Protein AF-A0A4C1XJC6-F1 (afdb_monomer_lite)

InterPro domains:
  IPR015063 USP8 dimerisation domain [PF08969] (21-113)

pLDDT: mean 72.65, std 19.23, range [32.69, 95.81]

Secondary structure (DSSP, 8-state):
-HHHHHHHHHHHHHTTS-HHHHHHHHHHHHH-----TTS-HHHHHHHHHHHHHHHHHHHHTT-HHHHHHHHHHHHHIIIIIGGGSGGGGGS-HHHHHHHHHHHHHHHHHHHHHHHHHHHHHHHHHHHHHHHHHHHHHHS------SS----------SS---TTTT-SS--PPP-----PPPP-----SSTTHHHHHHHHHHHHHHHTT--

Organism: Eumeta variegata (NCBI:txid151549)

Radius of gyration: 33.6 Å; chains: 1; bounding box: 43×41×109 Å

Sequence (211 aa):
MQSEEKTNRRVTELAALEPAVRVKQLATFGAMVEVDTNVPPRRYYRSGLEMVRMANVYLAEGSLENAYILYMKFMTLFLEKIRKHPDYANVPAQVKTVNQVKLKEAQRKAAEEERKKQEQDDAKLAQRLQADEDRRDQTPSLKRTDEWVVSPSAPGVADVLYPDDFAAETPRAPSHHYEPTPPLIPPTHLHMRRLHEISLTVLMMFHIGHL

Structure (mmCIF, N/CA/C/O backbone):
data_AF-A0A4C1XJC6-F1
#
_entry.id   AF-A0A4C1XJC6-F1
#
loop_
_atom_site.group_PDB
_atom_site.id
_atom_site.type_symbol
_atom_site.label_atom_id
_atom_site.label_alt_id
_atom_site.label_comp_id
_atom_site.label_asym_id
_atom_site.label_entity_id
_atom_site.label_seq_id
_atom_site.pdbx_PDB_ins_code
_atom_site.Cartn_x
_atom_site.Cartn_y
_atom_site.Cartn_z
_atom_site.occupancy
_atom_site.B_iso_or_equiv
_atom_site.auth_seq_id
_atom_site.auth_comp_id
_atom_site.auth_asym_id
_atom_site.auth_atom_id
_atom_site.pdbx_PDB_model_num
ATOM 1 N N . MET A 1 1 ? -6.081 -18.795 -11.740 1.00 44.75 1 MET A N 1
ATOM 2 C CA . MET A 1 1 ? -7.048 -19.748 -11.153 1.00 44.75 1 MET A CA 1
ATOM 3 C C . MET A 1 1 ? -6.505 -20.525 -9.954 1.00 44.75 1 MET A C 1
ATOM 5 O O . MET A 1 1 ? -6.877 -20.157 -8.851 1.00 44.75 1 MET A O 1
ATOM 9 N N . GLN A 1 2 ? -5.612 -21.523 -10.073 1.00 35.31 2 GLN A N 1
ATOM 10 C CA . GLN A 1 2 ? -5.219 -22.328 -8.886 1.00 35.31 2 GLN A CA 1
ATOM 11 C C . GLN A 1 2 ? -4.460 -21.545 -7.788 1.00 35.31 2 GLN A C 1
ATOM 13 O O . GLN A 1 2 ? -4.590 -21.844 -6.601 1.00 35.31 2 GLN A O 1
ATOM 18 N N . SER A 1 3 ? -3.685 -20.520 -8.154 1.00 57.75 3 SER A N 1
ATOM 19 C CA . SER A 1 3 ? -2.963 -19.662 -7.200 1.00 57.75 3 SER A CA 1
ATOM 20 C C . SER A 1 3 ? -3.882 -18.717 -6.416 1.00 57.75 3 SER A C 1
ATOM 22 O O . SER A 1 3 ? -3.638 -18.449 -5.239 1.00 57.75 3 SER A O 1
ATOM 24 N N . GLU A 1 4 ? -4.944 -18.224 -7.050 1.00 56.38 4 GLU A N 1
ATOM 25 C CA . GLU A 1 4 ? -5.912 -17.302 -6.445 1.00 56.38 4 GLU A CA 1
ATOM 26 C C . GLU A 1 4 ? -6.814 -18.040 -5.462 1.00 56.38 4 GLU A C 1
ATOM 28 O O . GLU A 1 4 ? -6.978 -17.591 -4.333 1.00 56.38 4 GLU A O 1
ATOM 33 N N . GLU A 1 5 ? -7.297 -19.228 -5.831 1.00 59.41 5 GLU A N 1
ATOM 34 C CA . GLU A 1 5 ? -8.137 -20.043 -4.953 1.00 59.41 5 GLU A CA 1
ATOM 35 C C . GLU A 1 5 ? -7.384 -20.486 -3.691 1.00 59.41 5 GLU A C 1
ATOM 37 O O . GLU A 1 5 ? -7.917 -20.435 -2.584 1.00 59.41 5 GLU A O 1
ATOM 42 N N . LYS A 1 6 ? -6.098 -20.828 -3.827 1.00 61.19 6 LYS A N 1
ATOM 43 C CA . LYS A 1 6 ? -5.231 -21.147 -2.686 1.00 61.19 6 LYS A CA 1
ATOM 44 C C . LYS A 1 6 ? -4.987 -19.940 -1.778 1.00 61.19 6 LYS A C 1
ATOM 46 O O . LYS A 1 6 ? -4.851 -20.111 -0.570 1.00 61.19 6 LYS A O 1
ATOM 51 N N . THR A 1 7 ? -4.924 -18.737 -2.346 1.00 64.44 7 THR A N 1
ATOM 52 C CA . THR A 1 7 ? -4.785 -17.499 -1.568 1.00 64.44 7 THR A CA 1
ATOM 53 C C . THR A 1 7 ? -6.085 -17.202 -0.826 1.00 64.44 7 THR A C 1
ATOM 55 O O . THR A 1 7 ? -6.047 -16.976 0.377 1.00 64.44 7 THR A O 1
ATOM 58 N N . ASN A 1 8 ? -7.231 -17.324 -1.500 1.00 66.62 8 ASN A N 1
ATOM 59 C CA . ASN A 1 8 ? -8.537 -17.061 -0.904 1.00 66.62 8 ASN A CA 1
ATOM 60 C C . ASN A 1 8 ? -8.856 -18.028 0.249 1.00 66.62 8 ASN A C 1
ATOM 62 O O . ASN A 1 8 ? -9.244 -17.591 1.326 1.00 66.62 8 ASN A O 1
ATOM 66 N N . ARG A 1 9 ? -8.586 -19.332 0.075 1.00 66.81 9 ARG A N 1
ATOM 67 C CA . ARG A 1 9 ? -8.765 -20.338 1.141 1.00 66.81 9 ARG A CA 1
ATOM 68 C C . ARG A 1 9 ? -7.929 -20.034 2.388 1.00 66.81 9 ARG A C 1
ATOM 70 O O . ARG A 1 9 ? -8.406 -20.214 3.500 1.00 66.81 9 ARG A O 1
ATOM 77 N N . ARG A 1 10 ? -6.695 -19.553 2.207 1.00 70.50 10 ARG A N 1
ATOM 78 C CA . ARG A 1 10 ? -5.819 -19.171 3.326 1.00 70.50 10 ARG A CA 1
ATOM 79 C C . ARG A 1 10 ? -6.316 -17.914 4.020 1.00 70.50 10 ARG A C 1
ATOM 81 O O . ARG A 1 10 ? -6.274 -17.853 5.234 1.00 70.50 10 ARG A O 1
ATOM 88 N N . VAL A 1 11 ? -6.818 -16.937 3.272 1.00 70.94 11 VAL A N 1
ATOM 89 C CA . VAL A 1 11 ? -7.394 -15.713 3.843 1.00 70.94 11 VAL A CA 1
ATOM 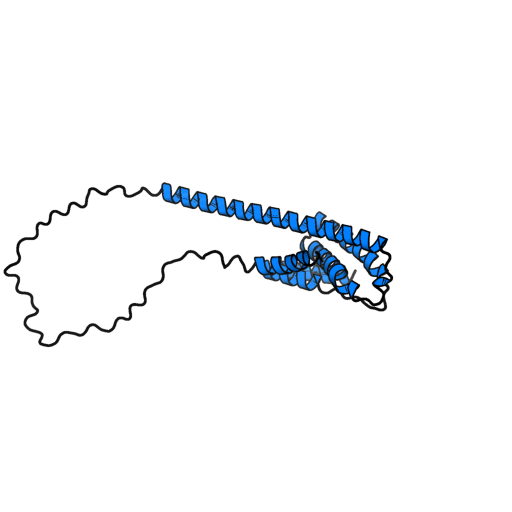90 C C . VAL A 1 11 ? -8.601 -16.040 4.729 1.00 70.94 11 VAL A C 1
ATOM 92 O O . VAL A 1 11 ? -8.690 -15.538 5.843 1.00 70.94 11 VAL A O 1
ATOM 95 N N . THR A 1 12 ? -9.445 -16.993 4.323 1.00 71.75 12 THR A N 1
ATOM 96 C CA . THR A 1 12 ? -10.537 -17.499 5.172 1.00 71.75 12 THR A CA 1
ATOM 97 C C . THR A 1 12 ? -10.042 -18.119 6.487 1.00 71.75 12 THR A C 1
ATOM 99 O O . THR A 1 12 ? -10.668 -17.927 7.524 1.00 71.75 12 THR A O 1
ATOM 102 N N . GLU A 1 13 ? -8.911 -18.826 6.474 1.00 75.38 13 GLU A N 1
ATOM 103 C CA . GLU A 1 13 ? -8.292 -19.405 7.678 1.00 75.38 13 GLU A CA 1
ATOM 104 C C . GLU A 1 13 ? -7.723 -18.322 8.615 1.00 75.38 13 GLU A C 1
ATOM 106 O O . GLU A 1 13 ? -7.816 -18.438 9.837 1.00 75.38 13 GLU A O 1
ATOM 111 N N . LEU A 1 14 ? -7.205 -17.222 8.055 1.00 76.25 14 LEU A N 1
ATOM 112 C CA . LEU A 1 14 ? -6.688 -16.085 8.826 1.00 76.25 14 LEU A CA 1
ATOM 113 C C . LEU A 1 14 ? -7.784 -15.340 9.582 1.00 76.25 14 LEU A C 1
ATOM 115 O O . LEU A 1 14 ? -7.519 -14.849 10.677 1.00 76.25 14 LEU A O 1
ATOM 119 N N . ALA A 1 15 ? -8.996 -15.268 9.030 1.00 76.25 15 ALA A N 1
ATOM 120 C CA . ALA A 1 15 ? -10.126 -14.572 9.643 1.00 76.25 15 ALA A CA 1
ATOM 121 C C . ALA A 1 15 ? -10.511 -15.131 11.029 1.00 76.25 15 ALA A C 1
ATOM 123 O O . ALA A 1 15 ? -11.084 -14.403 11.838 1.00 76.25 15 ALA A O 1
ATOM 124 N N . ALA A 1 16 ? -10.161 -16.388 11.326 1.00 81.50 16 ALA A N 1
ATOM 125 C CA . ALA A 1 16 ? -10.407 -17.026 12.621 1.00 81.50 16 ALA A CA 1
ATOM 126 C C . ALA A 1 16 ? -9.387 -16.642 13.715 1.00 81.50 16 ALA A C 1
ATOM 128 O O . ALA A 1 16 ? -9.568 -17.001 14.879 1.00 81.50 16 ALA A O 1
ATOM 129 N N . LEU A 1 17 ? -8.308 -15.937 13.364 1.00 82.38 17 LEU A N 1
ATOM 130 C CA . LEU A 1 17 ? -7.238 -15.573 14.292 1.00 82.38 17 LEU A CA 1
ATOM 131 C C . LEU A 1 17 ? -7.517 -14.260 15.028 1.00 82.38 17 LEU A C 1
ATOM 133 O O . LEU A 1 17 ? -8.241 -13.381 14.552 1.00 82.38 17 LEU A O 1
ATOM 137 N N . GLU A 1 18 ? -6.847 -14.087 16.170 1.00 83.62 18 GLU A N 1
ATOM 138 C CA . GLU A 1 18 ? -6.843 -12.822 16.902 1.00 83.62 18 GLU A CA 1
ATOM 139 C C . GLU A 1 18 ? -6.410 -11.661 15.977 1.00 83.62 18 GLU A C 1
ATOM 141 O O . GLU A 1 18 ? -5.442 -11.813 15.219 1.00 83.62 18 GLU A O 1
ATOM 146 N N . PRO A 1 19 ? -7.067 -10.483 16.038 1.00 80.00 19 PRO A N 1
ATOM 147 C CA . PRO A 1 19 ? -6.806 -9.371 15.123 1.00 80.00 19 PRO A CA 1
ATOM 148 C C . PRO A 1 19 ? -5.327 -8.987 14.975 1.00 80.00 19 PRO A C 1
ATOM 150 O O . PRO A 1 19 ? -4.869 -8.732 13.863 1.00 80.00 19 PRO A O 1
ATOM 153 N N . ALA A 1 20 ? -4.562 -8.985 16.070 1.00 79.88 20 ALA A N 1
ATOM 154 C CA . ALA A 1 20 ? -3.140 -8.646 16.043 1.00 79.88 20 ALA A CA 1
ATOM 155 C C . ALA A 1 20 ? -2.302 -9.680 15.269 1.00 79.88 20 ALA A C 1
ATOM 157 O O . ALA A 1 20 ? -1.438 -9.325 14.462 1.00 79.88 20 ALA A O 1
ATOM 158 N N . VAL A 1 21 ? -2.584 -10.967 15.483 1.00 84.25 21 VAL A N 1
ATOM 159 C CA . VAL A 1 21 ? -1.905 -12.080 14.806 1.00 84.25 21 VAL A CA 1
ATOM 160 C C . VAL A 1 21 ? -2.265 -12.094 13.323 1.00 84.25 21 VAL A C 1
ATOM 162 O O . VAL A 1 21 ? -1.381 -12.231 12.474 1.00 84.25 21 VAL A O 1
ATOM 165 N N . ARG A 1 22 ? -3.543 -11.867 13.008 1.00 85.19 22 ARG A N 1
ATOM 166 C CA . ARG A 1 22 ? -4.071 -11.793 11.643 1.00 85.19 22 ARG A CA 1
ATOM 167 C C . ARG A 1 22 ? -3.356 -10.730 10.815 1.00 85.19 22 ARG A C 1
ATOM 169 O O . ARG A 1 22 ? -2.814 -11.046 9.759 1.00 85.19 22 ARG A O 1
ATOM 176 N N . VAL A 1 23 ? -3.253 -9.498 11.320 1.00 83.06 23 VAL A N 1
ATOM 177 C CA . VAL A 1 23 ? -2.545 -8.404 10.624 1.00 83.06 23 VAL A CA 1
ATOM 178 C C . VAL A 1 23 ? -1.071 -8.747 10.392 1.00 83.06 23 VAL A C 1
ATOM 180 O O . VAL A 1 23 ? -0.555 -8.541 9.292 1.00 83.06 23 VAL A O 1
ATOM 183 N N . LYS A 1 24 ? -0.393 -9.337 11.385 1.00 84.12 24 LYS A N 1
ATOM 184 C CA . LYS A 1 24 ? 1.013 -9.750 11.251 1.00 84.12 24 LYS A CA 1
ATOM 185 C C . LYS A 1 24 ? 1.206 -10.801 10.152 1.00 84.12 24 LYS A C 1
ATOM 187 O O . LYS A 1 24 ? 2.150 -10.716 9.361 1.00 84.12 24 LYS A O 1
ATOM 192 N N . GLN A 1 25 ? 0.317 -11.787 10.076 1.00 84.69 25 GLN A N 1
ATOM 193 C CA . GLN A 1 25 ? 0.376 -12.811 9.034 1.00 84.69 25 GLN A CA 1
ATOM 194 C C . GLN A 1 25 ? 0.057 -12.232 7.651 1.00 84.69 25 GLN A C 1
ATOM 196 O O . GLN A 1 25 ? 0.788 -12.507 6.700 1.00 84.69 25 GLN A O 1
ATOM 201 N N . LEU A 1 26 ? -0.940 -11.348 7.540 1.00 82.62 26 LEU A N 1
ATOM 202 C CA . LEU A 1 26 ? -1.246 -10.627 6.299 1.00 82.62 26 LEU A CA 1
ATOM 203 C C . LEU A 1 26 ? -0.045 -9.813 5.790 1.00 82.62 26 LEU A C 1
ATOM 205 O O . LEU A 1 26 ? 0.274 -9.868 4.601 1.00 82.62 26 LEU A O 1
ATOM 209 N N . ALA A 1 27 ? 0.673 -9.125 6.682 1.00 81.75 27 ALA A N 1
ATOM 210 C CA . ALA A 1 27 ? 1.898 -8.406 6.330 1.00 81.75 27 ALA A CA 1
ATOM 211 C C . ALA A 1 27 ? 3.000 -9.359 5.834 1.00 81.75 27 ALA A C 1
ATOM 213 O O . ALA A 1 27 ? 3.677 -9.071 4.846 1.00 81.75 27 ALA A O 1
ATOM 214 N N . THR A 1 28 ? 3.127 -10.535 6.458 1.00 86.25 28 THR A N 1
ATOM 215 C CA . THR A 1 28 ? 4.065 -11.589 6.031 1.00 86.25 28 THR A CA 1
ATOM 216 C C . THR A 1 28 ? 3.750 -12.078 4.611 1.00 86.25 28 THR A C 1
ATOM 218 O O . THR A 1 28 ? 4.655 -12.223 3.790 1.00 86.25 28 THR A O 1
ATOM 221 N N . PHE A 1 29 ? 2.470 -12.266 4.273 1.00 82.00 29 PHE A N 1
ATOM 222 C CA . PHE A 1 29 ? 2.051 -12.614 2.908 1.00 82.00 29 PHE A CA 1
ATOM 223 C C . PHE A 1 29 ? 2.288 -11.487 1.904 1.00 82.00 29 PHE A C 1
ATOM 225 O O . PHE A 1 29 ? 2.626 -11.750 0.748 1.00 82.00 29 PHE A O 1
ATOM 232 N N . GLY A 1 30 ? 2.128 -10.243 2.349 1.00 81.00 30 GLY A N 1
ATOM 233 C CA . GLY A 1 30 ? 2.505 -9.050 1.603 1.00 81.00 30 GLY A CA 1
ATOM 234 C C . GLY A 1 30 ? 3.987 -9.035 1.223 1.00 81.00 30 GLY A C 1
ATOM 235 O O . GLY A 1 30 ? 4.339 -8.721 0.089 1.00 81.00 30 GLY A O 1
ATOM 236 N N . ALA A 1 31 ? 4.850 -9.447 2.154 1.00 84.25 31 ALA A N 1
ATOM 237 C CA . ALA A 1 31 ? 6.297 -9.469 1.972 1.00 84.25 31 ALA A CA 1
ATOM 238 C C . ALA A 1 31 ? 6.814 -10.650 1.127 1.00 84.25 31 ALA A C 1
ATOM 240 O O . ALA A 1 31 ? 7.951 -10.604 0.651 1.00 84.25 31 ALA A O 1
ATOM 241 N N . MET A 1 32 ? 5.996 -11.688 0.908 1.00 83.75 32 MET A N 1
ATOM 242 C CA . MET A 1 32 ? 6.318 -12.870 0.095 1.00 83.75 32 MET A CA 1
ATOM 243 C C . MET A 1 32 ? 6.210 -12.562 -1.412 1.00 83.75 32 MET A C 1
ATOM 245 O O . MET A 1 32 ? 5.432 -13.171 -2.148 1.00 83.75 32 MET A O 1
ATOM 249 N N . VAL A 1 33 ? 6.967 -11.561 -1.863 1.00 88.06 33 VAL A N 1
ATOM 250 C CA . VAL A 1 33 ? 7.127 -11.194 -3.271 1.00 88.06 33 VAL A CA 1
ATOM 251 C C . VAL A 1 33 ? 8.604 -11.262 -3.644 1.00 88.06 33 VAL A C 1
ATOM 253 O O . VAL A 1 33 ? 9.460 -10.658 -2.996 1.00 88.06 33 VAL A O 1
ATOM 256 N N . GLU A 1 34 ? 8.894 -12.013 -4.699 1.00 88.75 34 GLU A N 1
ATOM 257 C CA . GLU A 1 34 ? 10.244 -12.217 -5.215 1.00 88.75 34 GLU A CA 1
ATOM 258 C C . GLU A 1 34 ? 10.390 -11.565 -6.588 1.00 88.75 34 GLU A C 1
ATOM 260 O O . GLU A 1 34 ? 9.426 -11.426 -7.346 1.00 88.75 34 GLU A O 1
ATOM 265 N N . VAL A 1 35 ? 11.613 -11.133 -6.887 1.00 92.94 35 VAL A N 1
ATOM 266 C CA . VAL A 1 35 ? 11.980 -10.536 -8.170 1.00 92.94 35 VAL A CA 1
ATOM 267 C C . VAL A 1 35 ? 13.011 -11.447 -8.815 1.00 92.94 35 VAL A C 1
ATOM 269 O O . VAL A 1 35 ? 14.146 -11.527 -8.357 1.00 92.94 35 VAL A O 1
ATOM 272 N N . ASP A 1 36 ? 12.598 -12.120 -9.881 1.00 93.44 36 ASP A N 1
ATOM 273 C CA . ASP A 1 36 ? 13.473 -12.876 -10.771 1.00 93.44 36 ASP A CA 1
ATOM 274 C C . ASP A 1 36 ? 14.272 -11.912 -11.656 1.00 93.44 36 ASP A C 1
ATOM 276 O O . ASP A 1 36 ? 13.688 -11.050 -12.323 1.00 93.44 36 ASP A O 1
ATOM 280 N N . THR A 1 37 ? 15.595 -12.085 -11.663 1.00 93.31 37 THR A N 1
ATOM 281 C CA . THR A 1 37 ? 16.563 -11.298 -12.439 1.00 93.31 37 THR A CA 1
ATOM 282 C C . THR A 1 37 ? 16.493 -11.557 -13.941 1.00 93.31 37 THR A C 1
ATOM 284 O O . THR A 1 37 ? 16.963 -10.737 -14.724 1.00 93.31 37 THR A O 1
ATOM 287 N N . ASN A 1 38 ? 15.923 -12.688 -14.362 1.00 94.62 38 ASN A N 1
ATOM 288 C CA . ASN A 1 38 ? 15.747 -13.024 -15.777 1.00 94.62 38 ASN A CA 1
ATOM 289 C C . ASN A 1 38 ? 14.520 -12.334 -16.389 1.00 94.62 38 ASN A C 1
ATOM 291 O O . ASN A 1 38 ? 14.334 -12.328 -17.609 1.00 94.62 38 ASN A O 1
ATOM 295 N N . VAL A 1 39 ? 13.649 -11.766 -15.553 1.00 94.62 39 VAL A N 1
ATOM 296 C CA . VAL A 1 39 ? 12.426 -11.099 -15.990 1.00 94.62 39 VAL A CA 1
ATOM 297 C C . VAL A 1 39 ? 12.667 -9.590 -16.041 1.00 94.62 39 VAL A C 1
ATOM 299 O O . VAL A 1 39 ? 12.928 -8.983 -15.006 1.00 94.62 39 VAL A O 1
ATOM 302 N N . PRO A 1 40 ? 12.481 -8.926 -17.198 1.00 94.56 40 PRO A N 1
ATOM 303 C CA . PRO A 1 40 ? 12.733 -7.494 -17.305 1.00 94.56 40 PRO A CA 1
ATOM 304 C C . PRO A 1 40 ? 11.912 -6.673 -16.293 1.00 94.56 40 PRO A C 1
ATOM 306 O O . PRO A 1 40 ? 10.684 -6.835 -16.239 1.00 94.56 40 PRO A O 1
ATOM 309 N N . PRO A 1 41 ? 12.517 -5.700 -15.579 1.00 94.88 41 PRO A N 1
ATOM 310 C CA . PRO A 1 41 ? 11.838 -4.890 -14.566 1.00 94.88 41 PRO A CA 1
ATOM 311 C C . PRO A 1 41 ? 10.538 -4.235 -15.044 1.00 94.88 41 PRO A C 1
ATOM 313 O O . PRO A 1 41 ? 9.560 -4.164 -14.303 1.00 94.88 41 PRO A O 1
ATOM 316 N N . ARG A 1 42 ? 10.473 -3.817 -16.319 1.00 93.56 42 ARG A N 1
ATOM 317 C CA . ARG A 1 42 ? 9.266 -3.224 -16.933 1.00 93.56 42 ARG A CA 1
ATOM 318 C C . ARG A 1 42 ? 8.029 -4.123 -16.820 1.00 93.56 42 ARG A C 1
ATOM 320 O O . ARG A 1 42 ? 6.921 -3.594 -16.762 1.00 93.56 42 ARG A O 1
ATOM 327 N N . ARG A 1 43 ? 8.190 -5.452 -16.785 1.00 94.69 43 ARG A N 1
ATOM 328 C CA . ARG A 1 43 ? 7.071 -6.388 -16.601 1.00 94.69 43 ARG A CA 1
ATOM 329 C C . ARG A 1 43 ? 6.461 -6.234 -15.210 1.00 94.69 43 ARG A C 1
ATOM 331 O O . ARG A 1 43 ? 5.245 -6.113 -15.111 1.00 94.69 43 ARG A O 1
ATOM 338 N N . TYR A 1 44 ? 7.292 -6.134 -14.173 1.00 95.62 44 TYR A N 1
ATOM 339 C CA . TYR A 1 44 ? 6.833 -5.901 -12.805 1.00 95.62 44 TYR A CA 1
ATOM 340 C C . TYR A 1 44 ? 6.059 -4.593 -12.695 1.00 95.62 44 TYR A C 1
ATOM 342 O O . TYR A 1 44 ? 4.976 -4.606 -12.132 1.00 95.62 44 TYR A O 1
ATOM 350 N N . TYR A 1 45 ? 6.534 -3.502 -13.308 1.00 94.50 45 TYR A N 1
ATOM 351 C CA . TYR A 1 45 ? 5.808 -2.222 -13.323 1.00 94.50 45 TYR A CA 1
ATOM 352 C C . TYR A 1 45 ? 4.398 -2.329 -13.915 1.00 94.50 45 TYR A C 1
ATOM 354 O O . TYR A 1 45 ? 3.470 -1.739 -13.374 1.00 94.50 45 TYR A O 1
ATOM 362 N N . ARG A 1 46 ? 4.209 -3.108 -14.989 1.00 93.62 46 ARG A N 1
ATOM 363 C CA . ARG A 1 46 ? 2.866 -3.358 -15.539 1.00 93.62 46 ARG A CA 1
ATOM 364 C C . ARG A 1 46 ? 2.012 -4.176 -14.574 1.00 93.62 46 ARG A C 1
ATOM 366 O O . ARG A 1 46 ? 0.904 -3.760 -14.254 1.00 93.62 46 ARG A O 1
ATOM 373 N N . SER A 1 47 ? 2.544 -5.287 -14.065 1.00 93.81 47 SER A N 1
ATOM 374 C CA . SER A 1 47 ? 1.837 -6.130 -13.093 1.00 93.81 47 SER A CA 1
ATOM 375 C C . SER A 1 47 ? 1.490 -5.373 -11.807 1.00 93.81 47 SER A C 1
ATOM 377 O O . SER A 1 47 ? 0.443 -5.606 -11.217 1.00 93.81 47 SER A O 1
ATOM 379 N N . GLY A 1 48 ? 2.338 -4.435 -11.388 1.00 93.19 48 GLY A N 1
ATOM 380 C CA . GLY A 1 48 ? 2.129 -3.591 -10.218 1.00 93.19 48 GLY A CA 1
ATOM 381 C C . GLY A 1 48 ? 0.907 -2.687 -10.333 1.00 93.19 48 GLY A C 1
ATOM 382 O O . GLY A 1 48 ? 0.156 -2.551 -9.371 1.00 93.19 48 GLY A O 1
ATOM 383 N N . LEU A 1 49 ? 0.662 -2.115 -11.514 1.00 92.94 49 LEU A N 1
ATOM 384 C CA . LEU A 1 49 ? -0.548 -1.323 -11.750 1.00 92.94 49 LEU A CA 1
ATOM 385 C C . LEU A 1 49 ? -1.809 -2.184 -11.626 1.00 92.94 49 LEU A C 1
ATOM 387 O O . LEU A 1 49 ? -2.780 -1.748 -11.008 1.00 92.94 49 LEU A O 1
ATOM 391 N N . GLU A 1 50 ? -1.766 -3.425 -12.116 1.00 94.69 50 GLU A N 1
ATOM 392 C CA . GLU A 1 50 ? -2.872 -4.371 -11.946 1.00 94.69 50 GLU A CA 1
ATOM 393 C C . GLU A 1 50 ? -3.063 -4.789 -10.484 1.00 94.69 50 GLU A C 1
ATOM 395 O O . GLU A 1 50 ? -4.204 -4.902 -10.042 1.00 94.69 50 GLU A O 1
ATOM 400 N N . MET A 1 51 ? -1.990 -4.934 -9.693 1.00 93.31 51 MET A N 1
ATOM 401 C CA . MET A 1 51 ? -2.114 -5.173 -8.246 1.00 93.31 51 MET A CA 1
ATOM 402 C C . MET A 1 51 ? -2.886 -4.043 -7.563 1.00 93.31 51 MET A C 1
ATOM 404 O O . MET A 1 51 ? -3.798 -4.312 -6.785 1.00 93.31 51 MET A O 1
ATOM 408 N N . VAL A 1 52 ? -2.574 -2.783 -7.886 1.00 92.38 52 VAL A N 1
ATOM 409 C CA . VAL A 1 52 ? -3.299 -1.620 -7.349 1.00 92.38 52 VAL A CA 1
ATOM 410 C C . VAL A 1 52 ? -4.743 -1.603 -7.843 1.00 92.38 52 VAL A C 1
ATOM 412 O O . VAL A 1 52 ? -5.656 -1.334 -7.062 1.00 92.38 52 VAL A O 1
ATOM 415 N N . ARG A 1 53 ? -4.981 -1.901 -9.125 1.00 94.12 53 ARG A N 1
ATOM 416 C CA . ARG A 1 53 ? -6.333 -1.977 -9.691 1.00 94.12 53 ARG A CA 1
ATOM 417 C C . ARG A 1 53 ? -7.178 -3.009 -8.943 1.00 94.12 53 ARG A C 1
ATOM 419 O O . ARG A 1 53 ? -8.255 -2.666 -8.466 1.00 94.12 53 ARG A O 1
ATOM 426 N N . MET A 1 54 ? -6.660 -4.225 -8.779 1.00 93.81 54 MET A N 1
ATOM 427 C CA . MET A 1 54 ? -7.337 -5.311 -8.068 1.00 93.81 54 MET A CA 1
ATOM 428 C C . MET A 1 54 ? -7.508 -5.021 -6.578 1.00 93.81 54 MET A C 1
ATOM 430 O O . MET A 1 54 ? -8.554 -5.336 -6.024 1.00 93.81 54 MET A O 1
ATOM 434 N N . ALA A 1 55 ? -6.544 -4.364 -5.930 1.00 91.44 55 ALA A N 1
ATOM 435 C CA . ALA A 1 55 ? -6.686 -3.960 -4.534 1.00 91.44 55 ALA A CA 1
ATOM 436 C C . ALA A 1 55 ? -7.877 -3.009 -4.333 1.00 91.44 55 ALA A C 1
ATOM 438 O O . ALA A 1 55 ? -8.650 -3.185 -3.396 1.00 91.44 55 ALA A O 1
ATOM 439 N N . ASN A 1 56 ? -8.079 -2.049 -5.245 1.00 90.75 56 ASN A N 1
ATOM 440 C CA . ASN A 1 56 ? -9.249 -1.168 -5.191 1.00 90.75 56 ASN A CA 1
ATOM 441 C C . ASN A 1 56 ? -10.567 -1.931 -5.427 1.00 90.75 56 ASN A C 1
ATOM 443 O O . ASN A 1 56 ? -11.574 -1.577 -4.821 1.00 90.75 56 ASN A O 1
ATOM 447 N N . VAL A 1 57 ? -10.568 -2.968 -6.275 1.00 93.56 57 VAL A N 1
ATOM 448 C CA . VAL A 1 57 ? -11.744 -3.840 -6.465 1.00 93.56 57 VAL A CA 1
ATOM 449 C C . VAL A 1 57 ? -12.071 -4.575 -5.164 1.00 93.56 57 VAL A C 1
ATOM 451 O O . VAL A 1 57 ? -13.198 -4.485 -4.692 1.00 93.56 57 VAL A O 1
ATOM 454 N N . TYR A 1 58 ? -11.078 -5.189 -4.515 1.00 90.88 58 TYR A N 1
ATOM 455 C CA . TYR A 1 58 ? -11.287 -5.856 -3.227 1.00 90.88 58 TYR A CA 1
ATOM 456 C C . TYR A 1 58 ? -11.739 -4.899 -2.118 1.00 90.88 58 TYR A C 1
ATOM 458 O O . TYR A 1 58 ? -12.550 -5.289 -1.283 1.00 90.88 58 TYR A O 1
ATOM 466 N N . LEU A 1 59 ? -11.268 -3.645 -2.113 1.00 88.19 59 LEU A N 1
ATOM 467 C CA . LEU A 1 59 ? -11.793 -2.623 -1.201 1.00 88.19 59 LEU A CA 1
ATOM 468 C C . LEU A 1 59 ? -13.278 -2.343 -1.458 1.00 88.19 59 LEU A C 1
ATOM 470 O O . LEU A 1 59 ? -14.049 -2.268 -0.506 1.00 88.19 59 LEU A O 1
ATOM 474 N N . ALA A 1 60 ? -13.681 -2.206 -2.724 1.00 90.31 60 ALA A N 1
ATOM 475 C CA . ALA A 1 60 ? -15.074 -1.953 -3.089 1.00 90.31 60 ALA A CA 1
ATOM 476 C C . ALA A 1 60 ? -15.998 -3.135 -2.745 1.00 90.31 60 ALA A C 1
ATOM 478 O O . ALA A 1 60 ? -17.146 -2.927 -2.368 1.00 90.31 60 ALA A O 1
ATOM 479 N N . GLU A 1 61 ? -15.486 -4.364 -2.824 1.00 91.44 61 GLU A N 1
ATOM 480 C CA . GLU A 1 61 ? -16.193 -5.594 -2.441 1.00 91.44 61 GLU A CA 1
ATOM 481 C C . GLU A 1 61 ? -16.211 -5.842 -0.919 1.00 91.44 61 GLU A C 1
ATOM 483 O O . GLU A 1 61 ? -16.845 -6.786 -0.453 1.00 91.44 61 GLU A O 1
ATOM 488 N N . GLY A 1 62 ? -15.507 -5.024 -0.126 1.00 85.12 62 GLY A N 1
ATOM 489 C CA . GLY A 1 62 ? -15.389 -5.194 1.327 1.00 85.12 62 GLY A CA 1
ATOM 490 C C . GLY A 1 62 ? -14.385 -6.269 1.763 1.00 85.12 62 GLY A C 1
ATOM 491 O O . GLY A 1 62 ? -14.270 -6.568 2.952 1.00 85.12 62 GLY A O 1
ATOM 492 N N . SER A 1 63 ? -13.607 -6.831 0.836 1.00 87.88 63 SER A N 1
ATOM 493 C CA . SER A 1 63 ? -12.551 -7.806 1.119 1.00 87.88 63 SER A CA 1
ATOM 494 C C . SER A 1 63 ? -11.248 -7.111 1.540 1.00 87.88 63 SER A C 1
ATOM 496 O O . SER A 1 63 ? -10.253 -7.067 0.810 1.00 87.88 63 SER A O 1
ATOM 498 N N . LEU A 1 64 ? -11.252 -6.550 2.752 1.00 86.56 64 LEU A N 1
ATOM 499 C CA . LEU A 1 64 ? -10.148 -5.732 3.273 1.00 86.56 64 LEU A CA 1
ATOM 500 C C . LEU A 1 64 ? -8.818 -6.497 3.367 1.00 86.56 64 LEU A C 1
ATOM 502 O O . LEU A 1 64 ? -7.757 -5.929 3.124 1.00 86.56 64 LEU A O 1
ATOM 506 N N . GLU A 1 65 ? -8.858 -7.792 3.678 1.00 86.69 65 GLU A N 1
ATOM 507 C CA . GLU A 1 65 ? -7.658 -8.623 3.844 1.00 86.69 65 GLU A CA 1
ATOM 508 C C . GLU A 1 65 ? -6.935 -8.862 2.514 1.00 86.69 65 GLU A C 1
ATOM 510 O O . GLU A 1 65 ? -5.716 -8.703 2.422 1.00 86.69 65 GLU A O 1
ATOM 515 N N . ASN A 1 66 ? -7.689 -9.178 1.458 1.00 88.25 66 ASN A N 1
ATOM 516 C CA . ASN A 1 66 ? -7.147 -9.363 0.114 1.00 88.25 66 ASN A CA 1
ATOM 517 C C . ASN A 1 66 ? -6.611 -8.047 -0.459 1.00 88.25 66 ASN A C 1
ATOM 519 O O . ASN A 1 66 ? -5.520 -8.021 -1.039 1.00 88.25 66 ASN A O 1
ATOM 523 N N . ALA A 1 67 ? -7.339 -6.946 -0.247 1.00 89.50 67 ALA A N 1
ATOM 524 C CA . ALA A 1 67 ? -6.873 -5.613 -0.607 1.00 89.50 67 ALA A CA 1
ATOM 525 C C . ALA A 1 67 ? -5.549 -5.276 0.093 1.00 89.50 67 ALA A C 1
ATOM 527 O O . ALA A 1 67 ? -4.593 -4.846 -0.557 1.00 89.50 67 ALA A O 1
ATOM 528 N N . TYR A 1 68 ? -5.464 -5.538 1.400 1.00 87.94 68 TYR A N 1
ATOM 529 C CA . TYR A 1 68 ? -4.263 -5.301 2.194 1.00 87.94 68 TYR A CA 1
ATOM 530 C C . TYR A 1 68 ? -3.067 -6.113 1.684 1.00 87.94 68 TYR A C 1
ATOM 532 O O . TYR A 1 68 ? -2.000 -5.542 1.460 1.00 87.94 68 TYR A O 1
ATOM 540 N N . ILE A 1 69 ? -3.232 -7.415 1.413 1.00 89.38 69 ILE A N 1
ATOM 541 C CA . ILE A 1 69 ? -2.152 -8.253 0.864 1.00 89.38 69 ILE A CA 1
ATOM 542 C C . ILE A 1 69 ? -1.629 -7.675 -0.457 1.00 89.38 69 ILE A C 1
ATOM 544 O O . ILE A 1 69 ? -0.415 -7.615 -0.658 1.00 89.38 69 ILE A O 1
ATOM 548 N N . LEU A 1 70 ? -2.514 -7.249 -1.364 1.00 91.06 70 LEU A N 1
ATOM 549 C CA . LEU A 1 70 ? -2.102 -6.691 -2.654 1.00 91.06 70 LEU A CA 1
ATOM 550 C C . LEU A 1 70 ? -1.385 -5.350 -2.517 1.00 91.06 70 LEU A C 1
ATOM 552 O O . LEU A 1 70 ? -0.364 -5.151 -3.179 1.00 91.06 70 LEU A O 1
ATOM 556 N N . TYR A 1 71 ? -1.865 -4.454 -1.652 1.00 90.38 71 TYR A N 1
ATOM 557 C CA . TYR A 1 71 ? -1.158 -3.205 -1.376 1.00 90.38 71 TYR A CA 1
ATOM 558 C C . TYR A 1 71 ? 0.215 -3.464 -0.766 1.00 90.38 71 TYR A C 1
ATOM 560 O O . TYR A 1 71 ? 1.194 -2.872 -1.217 1.00 90.38 71 TYR A O 1
ATOM 568 N N . MET A 1 72 ? 0.318 -4.381 0.197 1.00 89.12 72 MET A N 1
ATOM 569 C CA . MET A 1 72 ? 1.601 -4.743 0.794 1.00 89.12 72 MET A CA 1
ATOM 570 C C . MET A 1 72 ? 2.556 -5.341 -0.244 1.00 89.12 72 MET A C 1
ATOM 572 O O . MET A 1 72 ? 3.692 -4.885 -0.342 1.00 89.12 72 MET A O 1
ATOM 576 N N . LYS A 1 73 ? 2.091 -6.266 -1.097 1.00 91.19 73 LYS A N 1
ATOM 577 C CA . LYS A 1 73 ? 2.893 -6.816 -2.206 1.00 91.19 73 LYS A CA 1
ATOM 578 C C . LYS A 1 73 ? 3.392 -5.730 -3.146 1.00 91.19 73 LYS A C 1
ATOM 580 O O . LYS A 1 73 ? 4.571 -5.721 -3.495 1.00 91.19 73 LYS A O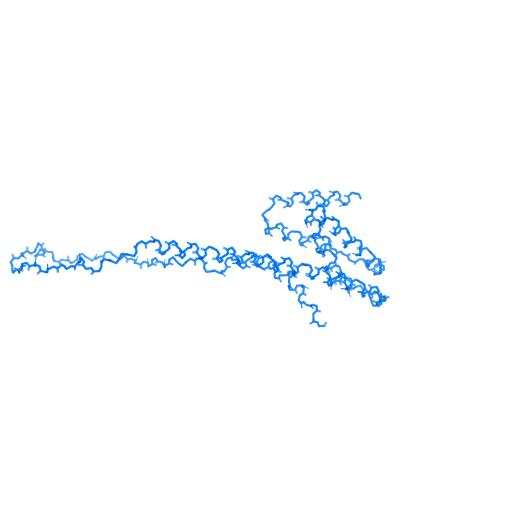 1
ATOM 585 N N . PHE A 1 74 ? 2.515 -4.810 -3.540 1.00 92.19 74 PHE A N 1
ATOM 586 C CA . PHE A 1 74 ? 2.873 -3.680 -4.388 1.00 92.19 74 PHE A CA 1
ATOM 587 C C . PHE A 1 74 ? 3.953 -2.812 -3.726 1.00 92.19 74 PHE A C 1
ATOM 589 O O . PHE A 1 74 ? 4.998 -2.549 -4.322 1.00 92.19 74 PHE A O 1
ATOM 596 N N . MET A 1 75 ? 3.749 -2.415 -2.471 1.00 89.25 75 MET A N 1
ATOM 597 C CA . MET A 1 75 ? 4.694 -1.567 -1.746 1.00 89.25 75 MET A CA 1
ATOM 598 C C . MET A 1 75 ? 6.046 -2.253 -1.552 1.00 89.25 75 MET A C 1
ATOM 600 O O . MET A 1 75 ? 7.065 -1.679 -1.931 1.00 89.25 75 MET A O 1
ATOM 604 N N . THR A 1 76 ? 6.081 -3.490 -1.054 1.00 90.62 76 THR A N 1
ATOM 605 C CA . THR A 1 76 ? 7.330 -4.241 -0.857 1.00 90.62 76 THR A CA 1
ATOM 606 C C . THR A 1 76 ? 8.077 -4.459 -2.174 1.00 90.62 76 THR A C 1
ATOM 608 O O . THR A 1 76 ? 9.297 -4.276 -2.235 1.00 90.62 76 THR A O 1
ATOM 611 N N . LEU A 1 77 ? 7.363 -4.782 -3.258 1.00 91.75 77 LEU A N 1
ATOM 612 C CA . LEU A 1 77 ? 7.962 -4.969 -4.577 1.00 91.75 77 LEU A CA 1
ATOM 613 C C . LEU A 1 77 ? 8.682 -3.704 -5.062 1.00 91.75 77 LEU A C 1
ATOM 615 O O . LEU A 1 77 ? 9.834 -3.792 -5.486 1.00 91.75 77 LEU A O 1
ATOM 619 N N . PHE A 1 78 ? 8.035 -2.536 -4.990 1.00 92.12 78 PHE A N 1
ATOM 620 C CA . PHE A 1 78 ? 8.567 -1.303 -5.587 1.00 92.12 78 PHE A CA 1
ATOM 621 C C . PHE A 1 78 ? 9.434 -0.449 -4.662 1.00 92.12 78 PHE A C 1
ATOM 623 O O . PHE A 1 78 ? 10.292 0.285 -5.160 1.00 92.12 78 PHE A O 1
ATOM 630 N N . LEU A 1 79 ? 9.248 -0.535 -3.344 1.00 88.88 79 LEU A N 1
ATOM 631 C CA . LEU A 1 79 ? 10.085 0.177 -2.375 1.00 88.88 79 LEU A CA 1
ATOM 632 C C . LEU A 1 79 ? 11.381 -0.577 -2.079 1.00 88.88 79 LEU A C 1
ATOM 634 O O . LEU A 1 79 ? 12.408 0.061 -1.868 1.00 88.88 79 LEU A O 1
ATOM 638 N N . GLU A 1 80 ? 11.360 -1.912 -2.114 1.00 90.12 80 GLU A N 1
ATOM 639 C CA . GLU A 1 80 ? 12.501 -2.719 -1.680 1.00 90.12 80 GLU A CA 1
ATOM 640 C C . GLU A 1 80 ? 13.038 -3.645 -2.778 1.00 90.12 80 GLU A C 1
ATOM 642 O O . GLU A 1 80 ? 14.207 -3.541 -3.156 1.00 90.12 80 GLU A O 1
ATOM 647 N N . LYS A 1 81 ? 12.217 -4.573 -3.287 1.00 92.50 81 LYS A N 1
ATOM 648 C CA . LYS A 1 81 ? 12.730 -5.724 -4.051 1.00 92.50 81 LYS A CA 1
ATOM 649 C C . LYS A 1 81 ? 13.245 -5.344 -5.439 1.00 92.50 81 LYS A C 1
ATOM 651 O O . LYS A 1 81 ? 14.374 -5.680 -5.785 1.00 92.50 81 LYS A O 1
ATOM 656 N N . ILE A 1 82 ? 12.461 -4.603 -6.224 1.00 93.38 82 ILE A N 1
ATOM 657 C CA . ILE A 1 82 ? 12.791 -4.293 -7.626 1.00 93.38 82 ILE A CA 1
ATOM 658 C C . ILE A 1 82 ? 14.027 -3.399 -7.761 1.00 93.38 82 ILE A C 1
ATOM 660 O O . ILE A 1 82 ? 14.709 -3.437 -8.781 1.00 93.38 82 ILE A O 1
ATOM 664 N N . ARG A 1 83 ? 14.343 -2.613 -6.724 1.00 92.06 83 ARG A N 1
ATOM 665 C CA . ARG A 1 83 ? 15.506 -1.715 -6.702 1.00 92.06 83 ARG A CA 1
ATOM 666 C C . ARG A 1 83 ? 16.834 -2.475 -6.700 1.00 92.06 83 ARG A C 1
ATOM 668 O O . ARG A 1 83 ? 17.849 -1.896 -7.063 1.00 92.06 83 ARG A O 1
ATOM 675 N N . LYS A 1 84 ? 16.816 -3.754 -6.306 1.00 93.94 84 LYS A N 1
ATOM 676 C CA . LYS A 1 84 ? 17.975 -4.659 -6.289 1.00 93.94 84 LYS A CA 1
ATOM 677 C C . LYS A 1 84 ? 18.200 -5.358 -7.640 1.00 93.94 84 LYS A C 1
ATOM 679 O O . LYS A 1 84 ? 19.192 -6.060 -7.796 1.00 93.94 84 LYS A O 1
ATOM 684 N N . HIS A 1 85 ? 17.292 -5.197 -8.607 1.00 95.81 85 HIS A N 1
ATOM 685 C CA . HIS A 1 85 ? 17.410 -5.832 -9.920 1.00 95.81 85 HIS A CA 1
ATOM 686 C C . HIS A 1 85 ? 18.530 -5.171 -10.751 1.00 95.81 85 HIS A C 1
ATOM 688 O O . HIS A 1 85 ? 18.550 -3.940 -10.833 1.00 95.81 85 HIS A O 1
ATOM 694 N N . PRO A 1 86 ? 19.402 -5.937 -11.440 1.00 95.75 86 PRO A N 1
ATOM 695 C CA . PRO A 1 86 ? 20.512 -5.380 -12.228 1.00 95.75 86 PRO A CA 1
ATOM 696 C C . PRO A 1 86 ? 20.047 -4.359 -13.282 1.00 95.75 86 PRO A C 1
ATOM 698 O O . PRO A 1 86 ? 20.548 -3.240 -13.338 1.00 95.75 86 PRO A O 1
ATOM 701 N N . ASP A 1 87 ? 18.994 -4.681 -14.037 1.00 94.75 87 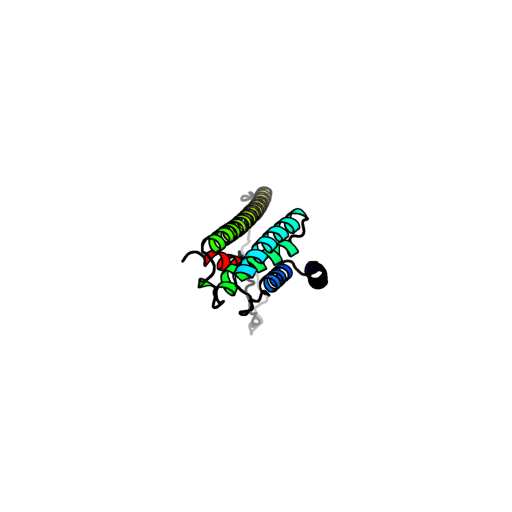ASP A N 1
ATOM 702 C CA . ASP A 1 87 ? 18.407 -3.773 -15.039 1.00 94.75 87 ASP A CA 1
ATOM 703 C C . ASP A 1 87 ? 17.476 -2.674 -14.490 1.00 94.75 87 ASP A C 1
ATOM 705 O O . ASP A 1 87 ? 16.758 -2.025 -15.257 1.00 94.75 87 ASP A O 1
ATOM 709 N N . TYR A 1 88 ? 17.427 -2.434 -13.176 1.00 93.69 88 TYR A N 1
ATOM 710 C CA . TYR A 1 88 ? 16.537 -1.412 -12.606 1.00 93.69 88 TYR A CA 1
ATOM 711 C C . TYR A 1 88 ? 16.831 0.001 -13.146 1.00 93.69 88 TYR A C 1
ATOM 713 O O . TYR A 1 88 ? 15.916 0.809 -13.368 1.00 93.69 88 TYR A O 1
ATOM 721 N N . ALA A 1 89 ? 18.108 0.305 -13.396 1.00 92.62 89 ALA A N 1
ATOM 722 C CA . ALA A 1 89 ? 18.539 1.575 -13.975 1.00 92.62 89 ALA A CA 1
ATOM 723 C C . ALA A 1 89 ? 17.943 1.804 -15.377 1.00 92.62 89 ALA A C 1
ATOM 725 O O . ALA A 1 89 ? 17.541 2.923 -15.690 1.00 92.62 89 ALA A O 1
ATOM 726 N N . ASN A 1 90 ? 17.763 0.730 -16.152 1.00 92.75 90 ASN A N 1
ATOM 727 C CA . ASN A 1 90 ? 17.283 0.761 -17.538 1.00 92.75 90 ASN A CA 1
ATOM 728 C C . ASN A 1 90 ? 15.770 1.021 -17.659 1.00 92.75 90 ASN A C 1
ATOM 730 O O . ASN A 1 90 ? 15.241 1.193 -18.759 1.00 92.75 90 ASN A O 1
ATOM 734 N N . VAL A 1 91 ? 15.035 1.048 -16.542 1.00 91.94 91 VAL A N 1
ATOM 735 C CA . VAL A 1 91 ? 13.603 1.364 -16.557 1.00 91.94 91 VAL A CA 1
ATOM 736 C C . VAL A 1 91 ? 13.393 2.863 -16.815 1.00 91.94 91 VAL A C 1
ATOM 738 O O . VAL A 1 91 ? 13.898 3.679 -16.036 1.00 91.94 91 VAL A O 1
ATOM 741 N N . PRO A 1 92 ? 12.584 3.244 -17.829 1.00 93.94 92 PRO A N 1
ATOM 742 C CA . PRO A 1 92 ? 12.326 4.644 -18.154 1.00 93.94 92 PRO A CA 1
ATOM 743 C C . PRO A 1 92 ? 11.749 5.435 -16.976 1.00 93.94 92 PRO A C 1
ATOM 745 O O . PRO A 1 92 ? 10.845 4.958 -16.283 1.00 93.94 92 PRO A O 1
ATOM 748 N N . ALA A 1 93 ? 12.211 6.675 -16.802 1.00 92.00 93 ALA A N 1
ATOM 749 C CA . ALA A 1 93 ? 11.772 7.556 -15.717 1.00 92.00 93 ALA A CA 1
ATOM 750 C C . ALA A 1 93 ? 10.247 7.749 -15.695 1.00 92.00 93 ALA A C 1
ATOM 752 O O . ALA A 1 93 ? 9.638 7.634 -14.639 1.00 92.00 93 ALA A O 1
ATOM 753 N N . GLN A 1 94 ? 9.616 7.914 -16.863 1.00 91.62 94 GLN A N 1
ATOM 754 C CA . GLN A 1 94 ? 8.159 8.059 -16.991 1.00 91.62 94 GLN A CA 1
ATOM 755 C C . GLN A 1 94 ? 7.386 6.902 -16.332 1.00 91.62 94 GLN A C 1
ATOM 757 O O . GLN A 1 94 ? 6.396 7.125 -15.640 1.00 91.62 94 GLN A O 1
ATOM 762 N N . VAL A 1 95 ? 7.867 5.662 -16.490 1.00 90.62 95 VAL A N 1
ATOM 763 C CA . VAL A 1 95 ? 7.243 4.471 -15.888 1.00 90.62 95 VAL A CA 1
ATOM 764 C C . VAL A 1 95 ? 7.410 4.486 -14.366 1.00 90.62 95 VAL A C 1
ATOM 766 O O . VAL A 1 95 ? 6.470 4.169 -13.634 1.00 90.62 95 VAL A O 1
ATOM 769 N N . LYS A 1 96 ? 8.584 4.910 -13.878 1.00 89.81 96 LYS A N 1
ATOM 770 C CA . LYS A 1 96 ? 8.850 5.068 -12.441 1.00 89.81 96 LYS A CA 1
ATOM 771 C C . LYS A 1 96 ? 7.947 6.137 -11.825 1.00 89.81 96 LYS A C 1
ATOM 773 O O . LYS A 1 96 ? 7.384 5.892 -10.762 1.00 89.81 96 LYS A O 1
ATOM 778 N N . THR A 1 97 ? 7.757 7.272 -12.501 1.00 92.25 97 THR A N 1
ATOM 779 C CA . THR A 1 97 ? 6.923 8.387 -12.029 1.00 92.25 97 THR A CA 1
ATOM 780 C C . THR A 1 97 ? 5.469 7.969 -11.835 1.00 92.25 97 THR A C 1
ATOM 782 O O . THR A 1 97 ? 4.914 8.214 -10.768 1.00 92.25 97 THR A O 1
ATOM 785 N N . VAL A 1 98 ? 4.860 7.284 -12.809 1.00 91.31 98 VAL A N 1
ATOM 786 C CA . VAL A 1 98 ? 3.471 6.800 -12.680 1.00 91.31 98 VAL A CA 1
ATOM 787 C C . VAL A 1 98 ? 3.326 5.874 -11.471 1.00 91.31 98 VAL A C 1
ATOM 789 O O . VAL A 1 98 ? 2.408 6.028 -10.665 1.00 91.31 98 VAL A O 1
ATOM 792 N N . ASN A 1 99 ? 4.269 4.947 -11.294 1.00 90.19 99 ASN A N 1
ATOM 793 C CA . ASN A 1 99 ? 4.266 4.044 -10.148 1.00 90.19 99 ASN A CA 1
ATOM 794 C C . ASN A 1 99 ? 4.462 4.785 -8.816 1.00 90.19 99 ASN A C 1
ATOM 796 O O . ASN A 1 99 ? 3.828 4.454 -7.818 1.00 90.19 99 ASN A O 1
ATOM 800 N N . GLN A 1 100 ? 5.313 5.811 -8.800 1.00 89.62 100 GLN A N 1
ATOM 801 C CA . GLN A 1 100 ? 5.558 6.638 -7.623 1.00 89.62 100 GLN A CA 1
ATOM 802 C C . GLN A 1 100 ? 4.319 7.447 -7.222 1.00 89.62 100 GLN A C 1
ATOM 804 O O . GLN A 1 100 ? 4.043 7.576 -6.032 1.00 89.62 100 GLN A O 1
ATOM 809 N N . VAL A 1 101 ? 3.541 7.942 -8.188 1.00 92.06 101 VAL A N 1
ATOM 810 C CA . VAL A 1 101 ? 2.240 8.572 -7.914 1.00 92.06 101 VAL A CA 1
ATOM 811 C C . VAL A 1 101 ? 1.301 7.570 -7.241 1.00 92.06 101 VAL A C 1
ATOM 813 O O . VAL A 1 101 ? 0.713 7.893 -6.213 1.00 92.06 101 VAL A O 1
ATOM 816 N N . LYS A 1 102 ? 1.225 6.329 -7.740 1.00 89.38 102 LYS A N 1
ATOM 817 C CA . LYS A 1 102 ? 0.398 5.274 -7.127 1.00 89.38 102 LYS A CA 1
ATOM 818 C C . LYS A 1 102 ? 0.853 4.870 -5.728 1.00 89.38 102 LYS A C 1
ATOM 820 O O . LYS A 1 102 ? 0.005 4.670 -4.863 1.00 89.38 102 LYS A O 1
ATOM 825 N N . LEU A 1 103 ? 2.161 4.819 -5.479 1.00 86.94 103 LEU A N 1
ATOM 826 C CA . LEU A 1 103 ? 2.699 4.635 -4.130 1.00 86.94 103 LEU A CA 1
ATOM 827 C C . LEU A 1 103 ? 2.247 5.766 -3.202 1.00 86.94 103 LEU A C 1
ATOM 829 O O . LEU A 1 103 ? 1.666 5.488 -2.160 1.00 86.94 103 LEU A O 1
ATOM 833 N N . LYS A 1 104 ? 2.430 7.029 -3.603 1.00 87.44 104 LYS A N 1
ATOM 834 C CA . LYS A 1 104 ? 2.015 8.188 -2.797 1.00 87.44 104 LYS A CA 1
ATOM 835 C C . LYS A 1 104 ? 0.509 8.207 -2.527 1.00 87.44 104 LYS A C 1
ATOM 837 O O . LYS A 1 104 ? 0.093 8.518 -1.416 1.00 87.44 104 LYS A O 1
ATOM 842 N N . GLU A 1 105 ? -0.314 7.860 -3.515 1.00 87.56 105 GLU A N 1
ATOM 843 C CA . GLU A 1 105 ? -1.766 7.741 -3.338 1.00 87.56 105 GLU A CA 1
ATOM 844 C C . GLU A 1 105 ? -2.128 6.668 -2.303 1.00 87.56 105 GLU A C 1
ATOM 846 O O . GLU A 1 105 ? -2.954 6.931 -1.429 1.00 87.56 105 GLU A O 1
ATOM 851 N N . ALA A 1 106 ? -1.506 5.486 -2.374 1.00 77.50 106 ALA A N 1
ATOM 852 C CA . ALA A 1 106 ? -1.736 4.405 -1.416 1.00 77.50 106 ALA A CA 1
ATOM 853 C C . ALA A 1 106 ? -1.290 4.798 0.004 1.00 77.50 106 ALA A C 1
ATOM 855 O O . ALA A 1 106 ? -2.039 4.601 0.958 1.00 77.50 106 ALA A O 1
ATOM 856 N N . GLN A 1 107 ? -0.121 5.434 0.128 1.00 77.88 107 GLN A N 1
ATOM 857 C CA . GLN A 1 107 ? 0.406 5.954 1.394 1.00 77.88 107 GLN A CA 1
ATOM 858 C C . GLN A 1 107 ? -0.529 6.988 2.022 1.00 77.88 107 GLN A C 1
ATOM 860 O O . GLN A 1 107 ? -0.849 6.906 3.205 1.00 77.88 107 GLN A O 1
ATOM 865 N N . ARG A 1 108 ? -1.004 7.947 1.220 1.00 83.06 108 ARG A N 1
ATOM 866 C CA . ARG A 1 108 ? -1.914 8.995 1.689 1.00 83.06 108 ARG A CA 1
ATOM 867 C C . ARG A 1 108 ? -3.231 8.414 2.194 1.00 83.06 108 ARG A C 1
ATOM 869 O O . ARG A 1 108 ? -3.708 8.845 3.236 1.00 83.06 108 ARG A O 1
ATOM 876 N N . LYS A 1 109 ? -3.810 7.452 1.467 1.00 76.88 109 LYS A N 1
ATOM 877 C CA . LYS A 1 109 ? -5.052 6.782 1.885 1.00 76.88 109 LYS A CA 1
ATOM 878 C C . LYS A 1 109 ? -4.872 6.057 3.219 1.00 76.88 109 LYS A C 1
ATOM 880 O O . LYS A 1 109 ? -5.676 6.263 4.119 1.00 76.88 109 LYS A O 1
ATOM 885 N N . ALA A 1 110 ? -3.788 5.294 3.366 1.00 75.50 110 ALA A N 1
ATOM 886 C CA . ALA A 1 110 ? -3.487 4.587 4.609 1.00 75.50 110 ALA A CA 1
ATOM 887 C C . ALA A 1 110 ? -3.326 5.550 5.801 1.00 75.50 110 ALA A C 1
ATOM 889 O O . ALA A 1 110 ? -3.918 5.333 6.854 1.00 75.50 110 ALA A O 1
ATOM 890 N N . ALA A 1 111 ? -2.596 6.655 5.614 1.00 77.06 111 ALA A N 1
ATOM 891 C CA . ALA A 1 111 ? -2.406 7.661 6.658 1.00 77.06 111 ALA A CA 1
ATOM 892 C C . ALA A 1 111 ? -3.716 8.371 7.053 1.00 77.06 111 ALA A C 1
ATOM 894 O O . ALA A 1 111 ? -3.923 8.697 8.220 1.00 77.06 111 ALA A O 1
ATOM 895 N N . GLU A 1 112 ? -4.614 8.622 6.096 1.00 78.38 112 GLU A N 1
ATOM 896 C CA . GLU A 1 112 ? -5.918 9.227 6.383 1.00 78.38 112 GLU A CA 1
ATOM 897 C C . GLU A 1 112 ? -6.823 8.287 7.190 1.00 78.38 112 GLU A C 1
ATOM 899 O O . GLU A 1 112 ? -7.495 8.731 8.122 1.00 78.38 112 GLU A O 1
ATOM 904 N N . GLU A 1 113 ? -6.836 6.996 6.855 1.00 75.88 113 GLU A N 1
ATOM 905 C CA . GLU A 1 113 ? -7.597 5.984 7.593 1.00 75.88 113 GLU A CA 1
ATOM 906 C C . GLU A 1 113 ? -7.078 5.810 9.025 1.00 75.88 113 GLU A C 1
ATOM 908 O O . GLU A 1 113 ? -7.874 5.762 9.964 1.00 75.88 113 GLU A O 1
ATOM 913 N N . GLU A 1 114 ? -5.756 5.789 9.211 1.00 74.12 114 GLU A N 1
ATOM 914 C CA . GLU A 1 114 ? -5.141 5.726 10.540 1.00 74.12 114 GLU A CA 1
ATOM 915 C C . GLU A 1 114 ? -5.485 6.965 11.375 1.00 74.12 114 GLU A C 1
ATOM 917 O O . GLU A 1 114 ? -5.898 6.828 12.527 1.00 74.12 114 GLU A O 1
ATOM 922 N N . ARG A 1 115 ? -5.423 8.166 10.782 1.00 78.25 115 ARG A N 1
ATOM 923 C CA . ARG A 1 115 ? -5.807 9.408 11.469 1.00 78.25 115 ARG A CA 1
ATOM 924 C C . ARG A 1 115 ? -7.263 9.373 11.936 1.00 78.25 115 ARG A C 1
ATOM 926 O O . ARG A 1 115 ? -7.535 9.690 13.088 1.00 78.25 115 ARG A O 1
ATOM 933 N N . LYS A 1 116 ? -8.191 8.930 11.081 1.00 79.81 116 LYS A N 1
ATOM 934 C CA . LYS A 1 116 ? -9.612 8.793 11.450 1.00 79.81 116 LYS A CA 1
ATOM 935 C C . LYS A 1 116 ? -9.813 7.808 12.598 1.00 79.81 116 LYS A C 1
ATOM 937 O O . LYS A 1 116 ? -10.634 8.055 13.476 1.00 79.81 116 LYS A O 1
ATOM 942 N N . LYS A 1 117 ? -9.086 6.689 12.597 1.00 74.62 117 LYS A N 1
ATOM 943 C CA . LYS A 1 117 ? -9.162 5.705 13.681 1.00 74.62 117 LYS A CA 1
ATOM 944 C C . LYS A 1 117 ? -8.633 6.282 14.995 1.00 74.62 117 LYS A C 1
ATOM 946 O O . LYS A 1 117 ? -9.286 6.120 16.020 1.00 74.62 117 LYS A O 1
ATOM 951 N N . GLN A 1 118 ? -7.505 6.989 14.948 1.00 76.06 118 GLN A N 1
ATOM 952 C CA . GLN A 1 118 ? -6.934 7.648 16.120 1.00 76.06 118 GLN A CA 1
ATOM 953 C C . GLN A 1 118 ? -7.912 8.671 16.712 1.00 76.06 118 GLN A C 1
ATOM 955 O O . GLN A 1 118 ? -8.208 8.611 17.900 1.00 76.06 118 GLN A O 1
ATOM 960 N N . GLU A 1 119 ? -8.494 9.534 15.874 1.00 87.50 119 GLU A N 1
ATOM 961 C CA . GLU A 1 119 ? -9.506 10.514 16.295 1.00 87.50 119 GLU A CA 1
ATOM 962 C C . GLU A 1 119 ? -10.722 9.839 16.964 1.00 87.50 119 GLU A C 1
ATOM 964 O O . GLU A 1 119 ? -11.251 10.338 17.957 1.00 87.50 119 GLU A O 1
ATOM 969 N N . GLN A 1 120 ? -11.162 8.679 16.460 1.00 84.31 120 GLN A N 1
ATOM 970 C CA . GLN A 1 120 ? -12.260 7.913 17.062 1.00 84.31 120 GLN A CA 1
ATOM 971 C C . GLN A 1 120 ? -11.897 7.303 18.418 1.00 84.31 120 GLN A C 1
ATOM 973 O O . GLN A 1 120 ? -12.734 7.281 19.324 1.00 84.31 120 GLN A O 1
ATOM 978 N N . ASP A 1 121 ? -10.686 6.772 18.554 1.00 81.75 121 ASP A N 1
ATOM 979 C CA . ASP A 1 121 ? -10.221 6.169 19.800 1.00 81.75 121 ASP A CA 1
ATOM 980 C C . ASP A 1 121 ? -10.007 7.248 20.878 1.00 81.75 121 ASP A C 1
ATOM 982 O O . ASP A 1 121 ? -10.439 7.061 22.020 1.00 81.75 121 ASP A O 1
ATOM 986 N N . ASP A 1 122 ? -9.482 8.416 20.496 1.00 86.00 122 ASP A N 1
ATOM 987 C CA . ASP A 1 122 ? -9.346 9.588 21.367 1.00 86.00 122 ASP A CA 1
ATOM 988 C C . ASP A 1 122 ? -10.720 10.113 21.819 1.00 86.00 122 ASP A C 1
ATOM 990 O O . ASP A 1 122 ? -10.931 10.377 23.005 1.00 86.00 122 ASP A O 1
ATOM 994 N N . ALA A 1 123 ? -11.699 10.186 20.909 1.00 91.25 123 ALA A N 1
ATOM 995 C CA . ALA A 1 123 ? -13.065 10.589 21.246 1.00 91.25 123 ALA A CA 1
ATOM 996 C C . ALA A 1 123 ? -13.740 9.613 22.228 1.00 91.25 123 ALA A C 1
ATOM 998 O O . ALA A 1 123 ? -14.403 10.038 23.176 1.00 91.25 123 ALA A O 1
ATOM 999 N N . LYS A 1 124 ? -13.551 8.298 22.048 1.00 90.81 124 LYS A N 1
ATOM 1000 C CA . LYS A 1 124 ? -14.059 7.281 22.989 1.00 90.81 124 LYS A CA 1
ATOM 1001 C C . LYS A 1 124 ? -13.383 7.373 24.352 1.00 90.81 124 LYS A C 1
ATOM 1003 O O . LYS A 1 124 ? -14.039 7.155 25.370 1.00 90.81 124 LYS A O 1
ATOM 1008 N N . LEU A 1 125 ? -12.083 7.662 24.383 1.00 88.88 125 LEU A N 1
ATOM 1009 C CA . LEU A 1 125 ? -11.348 7.846 25.628 1.00 88.88 125 LEU A CA 1
ATOM 1010 C C . LEU A 1 125 ? -11.851 9.081 26.381 1.00 88.88 125 LEU A C 1
ATOM 1012 O O . LEU A 1 125 ? -12.129 8.983 27.574 1.00 88.88 125 LEU A O 1
ATOM 1016 N N . ALA A 1 126 ? -12.047 10.199 25.679 1.00 91.38 126 ALA A N 1
ATOM 1017 C CA . ALA A 1 126 ? -12.605 11.420 26.252 1.00 91.38 126 ALA A CA 1
ATOM 1018 C C . ALA A 1 126 ? -14.001 11.184 26.855 1.00 91.38 126 ALA A C 1
ATOM 1020 O O . ALA A 1 126 ? -14.248 11.575 27.992 1.00 91.38 126 ALA A O 1
ATOM 1021 N N . GLN A 1 127 ? -14.880 10.456 26.155 1.00 91.50 127 GLN A N 1
ATOM 1022 C CA . GLN A 1 127 ? -16.203 10.090 26.684 1.00 91.50 127 GLN A CA 1
ATOM 1023 C C . GLN A 1 127 ? -16.128 9.238 27.958 1.00 91.50 127 GLN A C 1
ATOM 1025 O O . GLN A 1 127 ? -16.923 9.434 28.873 1.00 91.50 127 GLN A O 1
ATOM 1030 N N . ARG A 1 128 ? -15.182 8.292 28.038 1.00 88.69 128 ARG A N 1
ATOM 1031 C CA . ARG A 1 128 ? -14.992 7.468 29.245 1.00 88.69 128 ARG A CA 1
ATOM 1032 C C . ARG A 1 128 ? -14.527 8.299 30.436 1.00 88.69 128 ARG A C 1
ATOM 1034 O O . ARG A 1 128 ? -15.044 8.107 31.529 1.00 88.69 128 ARG A O 1
ATOM 1041 N N . LEU A 1 129 ? -13.586 9.216 30.213 1.00 91.00 129 LEU A N 1
ATOM 1042 C CA . LEU A 1 129 ? -13.099 10.121 31.255 1.00 91.00 129 LEU A CA 1
ATOM 1043 C C . LEU A 1 129 ? -14.222 11.026 31.767 1.00 91.00 129 LEU A C 1
ATOM 1045 O O . LEU A 1 129 ? -14.400 11.129 32.975 1.00 91.00 129 LEU A O 1
ATOM 1049 N N . GLN A 1 130 ? -15.024 11.589 30.862 1.00 89.31 130 GLN A N 1
ATOM 1050 C CA . GLN A 1 130 ? -16.157 12.437 31.229 1.00 89.31 130 GLN A CA 1
ATOM 1051 C C . GLN A 1 130 ? -17.217 11.667 32.034 1.00 89.31 130 GLN A C 1
ATOM 1053 O O . GLN A 1 130 ? -17.679 12.146 33.063 1.00 89.31 130 GLN A O 1
ATOM 1058 N N . ALA A 1 131 ? -17.545 10.433 31.636 1.00 87.81 131 ALA A N 1
ATOM 1059 C CA . ALA A 1 131 ? -18.472 9.590 32.391 1.00 87.81 131 ALA A CA 1
ATOM 1060 C C . ALA A 1 131 ? -17.946 9.225 33.796 1.00 87.81 131 ALA A C 1
ATOM 1062 O O . ALA A 1 131 ? -18.728 9.115 34.742 1.00 87.81 131 ALA A O 1
ATOM 1063 N N . ASP A 1 132 ? -16.631 9.031 33.947 1.00 84.06 132 ASP A N 1
ATOM 1064 C CA . ASP A 1 132 ? -16.001 8.789 35.248 1.00 84.06 132 ASP A CA 1
ATOM 1065 C C . ASP A 1 132 ? -15.997 10.047 36.136 1.00 84.06 132 ASP A C 1
ATOM 1067 O O . ASP A 1 132 ? -16.159 9.920 37.354 1.00 84.06 132 ASP A O 1
ATOM 1071 N N . GLU A 1 133 ? -15.838 11.243 35.557 1.00 84.25 133 GLU A N 1
ATOM 1072 C CA . GLU A 1 133 ? -15.981 12.531 36.256 1.00 84.25 133 GLU A CA 1
ATOM 1073 C C . GLU A 1 133 ? -17.422 12.746 36.736 1.00 84.25 133 GLU A C 1
ATOM 1075 O O . GLU A 1 133 ? -17.638 12.920 37.937 1.00 84.25 133 GLU A O 1
ATOM 1080 N N . ASP A 1 134 ? -18.414 12.582 35.857 1.00 82.38 134 ASP A N 1
ATOM 1081 C CA . ASP A 1 134 ? -19.837 12.694 36.210 1.00 82.38 134 ASP A CA 1
ATOM 1082 C C . ASP A 1 134 ? -20.228 11.710 37.331 1.00 82.38 134 ASP A C 1
ATOM 1084 O O . ASP A 1 134 ? -21.030 12.026 38.215 1.00 82.38 134 ASP A O 1
ATOM 1088 N N . ARG A 1 135 ? -19.641 10.503 37.338 1.00 76.00 135 ARG A N 1
ATOM 1089 C CA . ARG A 1 135 ? -19.864 9.510 38.401 1.00 76.00 135 ARG A CA 1
ATOM 1090 C C . ARG A 1 135 ? -19.253 9.937 39.737 1.00 76.00 135 ARG A C 1
ATOM 1092 O O . ARG A 1 135 ? -19.820 9.613 40.780 1.00 76.00 135 ARG A O 1
ATOM 1099 N N . ARG A 1 136 ? -18.106 10.625 39.728 1.00 67.88 136 ARG A N 1
ATOM 1100 C CA . ARG A 1 136 ? -17.468 11.164 40.944 1.00 67.88 136 ARG A CA 1
ATOM 1101 C C . ARG A 1 136 ? -18.258 12.335 41.518 1.00 67.88 136 ARG A C 1
ATOM 1103 O O . ARG A 1 136 ? -18.399 12.408 42.737 1.00 67.88 136 ARG A O 1
ATOM 1110 N N . ASP A 1 137 ? -18.821 13.185 40.670 1.00 64.94 137 ASP A N 1
ATOM 1111 C CA . ASP A 1 137 ? -19.624 14.328 41.112 1.00 64.94 137 ASP A CA 1
ATOM 1112 C C . ASP A 1 137 ? -21.002 13.910 41.658 1.00 64.94 137 ASP A C 1
ATOM 1114 O O . ASP A 1 137 ? -21.553 14.573 42.537 1.00 64.94 137 ASP A O 1
ATOM 1118 N N . GLN A 1 138 ? -21.542 12.770 41.207 1.00 58.62 138 GLN A N 1
ATOM 1119 C CA . GLN A 1 138 ? -22.782 12.185 41.737 1.00 58.62 138 GLN A CA 1
ATOM 1120 C C . GLN A 1 138 ? -22.605 11.396 43.042 1.00 58.62 138 GLN A C 1
ATOM 1122 O O . GLN A 1 138 ? -23.593 11.148 43.739 1.00 58.62 138 GLN A O 1
ATOM 1127 N N . THR A 1 139 ? -21.382 11.001 43.416 1.00 48.66 139 THR A N 1
ATOM 1128 C CA . THR A 1 139 ? -21.137 10.509 44.779 1.00 48.66 139 THR A CA 1
ATOM 1129 C C . THR A 1 139 ? -21.373 11.667 45.747 1.00 48.66 139 THR A C 1
ATOM 1131 O O . THR A 1 139 ? -20.663 12.668 45.649 1.00 48.66 139 THR A O 1
ATOM 1134 N N . PRO A 1 140 ? -22.332 11.576 46.690 1.00 50.75 140 PRO A N 1
ATOM 1135 C CA . PRO A 1 140 ? -22.559 12.653 47.635 1.00 50.75 140 PRO A CA 1
ATOM 1136 C C . PRO A 1 140 ? -21.268 12.837 48.423 1.00 50.75 140 PRO A C 1
ATOM 1138 O O . PRO A 1 140 ? -20.875 11.970 49.204 1.00 50.75 140 PRO A O 1
ATOM 1141 N N . SER A 1 141 ? -20.582 13.957 48.187 1.00 52.12 141 SER A N 1
ATOM 1142 C CA . SER A 1 141 ? -19.474 14.378 49.027 1.00 52.12 141 SER A CA 1
ATOM 1143 C C . SER A 1 141 ? -19.977 14.303 50.465 1.00 52.12 141 SER A C 1
ATOM 1145 O O . SER A 1 141 ? -20.957 14.981 50.789 1.00 52.12 141 SER A O 1
ATOM 1147 N N . LEU A 1 142 ? -19.357 13.470 51.304 1.00 53.31 142 LEU A N 1
ATOM 1148 C CA . LEU A 1 142 ? -19.554 13.451 52.753 1.00 53.31 142 LEU A CA 1
ATOM 1149 C C . LEU A 1 142 ? -19.072 14.797 53.317 1.00 53.31 142 LEU A C 1
ATOM 1151 O O . LEU A 1 142 ? -18.055 14.899 53.993 1.00 53.31 142 LEU A O 1
ATOM 1155 N N . LYS A 1 143 ? -19.809 15.868 53.025 1.00 52.12 143 LYS A N 1
ATOM 1156 C CA . LYS A 1 143 ? -19.762 17.133 53.745 1.00 52.12 143 LYS A CA 1
ATOM 1157 C C . LYS A 1 143 ? -20.574 16.929 55.015 1.00 52.12 143 LYS A C 1
ATOM 1159 O O . LYS A 1 143 ? -21.692 17.409 55.150 1.00 52.12 143 LYS A O 1
ATOM 1164 N N . ARG A 1 144 ? -20.025 16.129 55.920 1.00 47.28 144 ARG A N 1
ATOM 1165 C CA . ARG A 1 144 ? -20.434 16.098 57.320 1.00 47.28 144 ARG A CA 1
ATOM 1166 C C . ARG A 1 144 ? -19.164 16.148 58.152 1.00 47.28 144 ARG A C 1
ATOM 1168 O O . ARG A 1 144 ? -18.717 15.148 58.696 1.00 47.28 144 ARG A O 1
ATOM 1175 N N . THR A 1 145 ? -18.548 17.323 58.167 1.00 50.88 145 THR A N 1
ATOM 1176 C CA . THR A 1 145 ? -17.371 17.621 58.990 1.00 50.88 145 THR A CA 1
ATOM 1177 C C . THR A 1 145 ? -17.722 17.967 60.435 1.00 50.88 145 THR A C 1
ATOM 1179 O O . THR A 1 145 ? -16.811 18.217 61.212 1.00 50.88 145 THR A O 1
ATOM 1182 N N . ASP A 1 146 ? -19.000 17.930 60.829 1.00 49.09 146 ASP A N 1
ATOM 1183 C CA . ASP A 1 146 ? -19.420 18.564 62.087 1.00 49.09 146 ASP A CA 1
ATOM 1184 C C . ASP A 1 146 ? -20.018 17.591 63.124 1.00 49.09 146 ASP A C 1
ATOM 1186 O O . ASP A 1 146 ? -20.585 18.033 64.116 1.00 49.09 146 ASP A O 1
ATOM 1190 N N . GLU A 1 147 ? -19.887 16.267 62.957 1.00 47.88 147 GLU A N 1
ATOM 1191 C CA . GLU A 1 147 ? -20.523 15.286 63.868 1.00 47.88 147 GLU A CA 1
ATOM 1192 C C . GLU A 1 147 ? -19.555 14.261 64.488 1.00 47.88 147 GLU A C 1
ATOM 1194 O O . GLU A 1 147 ? -19.933 13.142 64.815 1.00 47.88 147 GLU A O 1
ATOM 1199 N N . TRP A 1 148 ? -18.292 14.646 64.687 1.00 48.66 148 TRP A N 1
ATOM 1200 C CA . TRP A 1 148 ? -17.370 13.935 65.586 1.00 48.66 148 TRP A CA 1
ATOM 1201 C C . TRP A 1 148 ? -16.782 14.900 66.619 1.00 48.66 148 TRP A C 1
ATOM 1203 O O . TRP A 1 148 ? -15.570 15.010 66.784 1.00 48.66 148 TRP A O 1
ATOM 1213 N N . VAL A 1 149 ? -17.643 15.610 67.353 1.00 47.62 149 VAL A N 1
ATOM 1214 C CA . VAL A 1 149 ? -17.229 16.175 68.643 1.00 47.62 149 VAL A CA 1
ATOM 1215 C C . VAL A 1 149 ? -17.286 15.038 69.659 1.00 47.62 149 VAL A C 1
ATOM 1217 O O . VAL A 1 149 ? -18.277 14.849 70.359 1.00 47.62 149 VAL A O 1
ATOM 1220 N N . VAL A 1 150 ? -16.225 14.234 69.715 1.00 51.44 150 VAL A N 1
ATOM 1221 C CA . VAL A 1 150 ? -16.013 13.329 70.847 1.00 51.44 150 VAL A CA 1
ATOM 1222 C C . VAL A 1 150 ? -15.647 14.211 72.034 1.00 51.44 150 VAL A C 1
ATOM 1224 O O . VAL A 1 150 ? -14.520 14.690 72.135 1.00 51.44 150 VAL A O 1
ATOM 1227 N N . SER A 1 151 ? -16.602 14.477 72.926 1.00 52.47 151 SER A N 1
ATOM 1228 C CA . SER A 1 151 ? -16.272 15.014 74.246 1.00 52.47 151 SER A CA 1
ATOM 1229 C C . SER A 1 151 ? -15.414 13.975 74.976 1.00 52.47 151 SER A C 1
ATOM 1231 O O . SER A 1 151 ? -15.880 12.847 75.159 1.00 52.47 151 SER A O 1
ATOM 1233 N N . PRO A 1 152 ? -14.177 14.292 75.400 1.00 49.56 152 PRO A N 1
ATOM 1234 C CA . PRO A 1 152 ? -13.364 13.342 76.137 1.00 49.56 152 PRO A CA 1
ATOM 1235 C C . PRO A 1 152 ? -13.896 13.286 77.572 1.00 49.56 152 PRO A C 1
ATOM 1237 O O . PRO A 1 152 ? -13.466 14.037 78.440 1.00 49.56 152 PRO A O 1
ATOM 1240 N N . SER A 1 153 ? -14.871 12.416 77.825 1.00 57.75 153 SER A N 1
ATOM 1241 C CA . SER A 1 153 ? -15.249 12.024 79.183 1.00 57.75 153 SER A CA 1
ATOM 1242 C C . SER A 1 153 ? -14.592 10.681 79.483 1.00 57.75 153 SER A C 1
ATOM 1244 O O . SER A 1 153 ? -15.206 9.625 79.378 1.00 57.75 153 SER A O 1
ATOM 1246 N N . ALA A 1 154 ? -13.295 10.723 79.780 1.00 54.56 154 ALA A N 1
ATOM 1247 C CA . ALA A 1 154 ? -12.595 9.599 80.384 1.00 54.56 154 ALA A CA 1
ATOM 1248 C C . ALA A 1 154 ? -12.463 9.887 81.891 1.00 54.56 154 ALA A C 1
ATOM 1250 O O . ALA A 1 154 ? -11.853 10.898 82.249 1.00 54.56 154 ALA A O 1
ATOM 1251 N N . PRO A 1 155 ? -13.041 9.069 82.790 1.00 55.38 155 PRO A N 1
ATOM 1252 C CA . PRO A 1 155 ? -12.782 9.198 84.220 1.00 55.38 155 PRO A CA 1
ATOM 1253 C C . PRO A 1 155 ? -11.323 8.828 84.534 1.00 55.38 155 PRO A C 1
ATOM 1255 O O . PRO A 1 155 ? -10.748 7.938 83.908 1.00 55.38 155 PRO A O 1
ATOM 1258 N N . GLY A 1 156 ? -10.714 9.524 85.500 1.00 59.34 156 GLY A N 1
ATOM 1259 C CA . GLY A 1 156 ? -9.328 9.296 85.916 1.00 59.34 156 GLY A CA 1
ATOM 1260 C C . GLY A 1 156 ? -9.146 7.907 86.526 1.00 59.34 156 GLY A C 1
ATOM 1261 O O . GLY A 1 156 ? -9.596 7.650 87.639 1.00 59.34 156 GLY A O 1
ATOM 1262 N N . VAL A 1 157 ? -8.493 7.008 85.795 1.00 53.25 157 VAL A N 1
ATOM 1263 C CA . VAL A 1 157 ? -8.194 5.639 86.233 1.00 53.25 157 VAL A CA 1
ATOM 1264 C C . VAL A 1 157 ? -6.912 5.619 87.069 1.00 53.25 157 VAL A C 1
ATOM 1266 O O . VAL A 1 157 ? -5.835 5.331 86.560 1.00 53.25 157 VAL A O 1
ATOM 1269 N N . ALA A 1 158 ? -7.019 5.969 88.354 1.00 53.62 158 ALA A N 1
ATOM 1270 C CA . ALA A 1 158 ? -5.894 5.891 89.293 1.00 53.62 158 ALA A CA 1
ATOM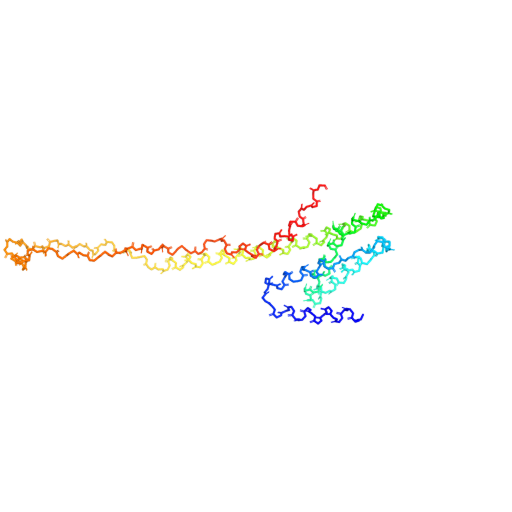 1271 C C . ALA A 1 158 ? -5.715 4.500 89.937 1.00 53.62 158 ALA A C 1
ATOM 1273 O O . ALA A 1 158 ? -4.626 4.216 90.412 1.00 53.62 158 ALA A O 1
ATOM 1274 N N . ASP A 1 159 ? -6.721 3.616 89.892 1.00 55.72 159 ASP A N 1
ATOM 1275 C CA . ASP A 1 159 ? -6.693 2.335 90.626 1.00 55.72 159 ASP A CA 1
ATOM 1276 C C . ASP A 1 159 ? -7.149 1.125 89.784 1.00 55.72 159 ASP A C 1
ATOM 1278 O O . ASP A 1 159 ? -7.782 0.196 90.286 1.00 55.72 159 ASP A O 1
ATOM 1282 N N . VAL A 1 160 ? -6.855 1.112 88.479 1.00 49.62 160 VAL A N 1
ATOM 1283 C CA . VAL A 1 160 ? -7.069 -0.093 87.656 1.00 49.62 160 VAL A CA 1
ATOM 1284 C C . VAL A 1 160 ? -5.791 -0.927 87.664 1.00 49.62 160 VAL A C 1
ATOM 1286 O O . VAL A 1 160 ? -4.844 -0.644 86.933 1.00 49.62 160 VAL A O 1
ATOM 1289 N N . LEU A 1 161 ? -5.775 -1.953 88.516 1.00 56.06 161 LEU A N 1
ATOM 1290 C CA . LEU A 1 161 ? -4.738 -2.982 88.554 1.00 56.06 161 LEU A CA 1
ATOM 1291 C C . LEU A 1 161 ? -4.849 -3.852 87.290 1.00 56.06 161 LEU A C 1
ATOM 1293 O O . LEU A 1 161 ? -5.818 -4.597 87.127 1.00 56.06 161 LEU A O 1
ATOM 1297 N N . TYR A 1 162 ? -3.880 -3.732 86.382 1.00 56.16 162 TYR A N 1
ATOM 1298 C CA . TYR A 1 162 ? -3.808 -4.567 85.183 1.00 56.16 162 TYR A CA 1
ATOM 1299 C C . TYR A 1 162 ? -3.267 -5.965 85.532 1.00 56.16 162 TYR A C 1
ATOM 1301 O O . TYR A 1 162 ? -2.354 -6.082 86.347 1.00 56.16 162 TYR A O 1
ATOM 1309 N N . PRO A 1 163 ? -3.782 -7.040 84.912 1.00 55.09 163 PRO A N 1
ATOM 1310 C CA . PRO A 1 163 ? -3.365 -8.419 85.177 1.00 55.09 163 PRO A CA 1
ATOM 1311 C C . PRO A 1 163 ? -2.011 -8.794 84.532 1.00 55.09 163 PRO A C 1
ATOM 1313 O O . PRO A 1 163 ? -1.850 -9.920 84.072 1.00 55.09 163 PRO A O 1
ATOM 1316 N N . ASP A 1 164 ? -1.040 -7.875 84.508 1.00 54.53 164 ASP A N 1
ATOM 1317 C CA . ASP A 1 164 ? 0.287 -8.080 83.900 1.00 54.53 164 ASP A CA 1
ATOM 1318 C C . ASP A 1 164 ? 1.437 -8.215 84.925 1.00 54.53 164 ASP A C 1
ATOM 1320 O O . ASP A 1 164 ? 2.579 -8.465 84.545 1.00 54.53 164 ASP A O 1
ATOM 1324 N N . ASP A 1 165 ? 1.160 -8.168 86.233 1.00 54.69 165 ASP A N 1
ATOM 1325 C CA . ASP A 1 165 ? 2.187 -8.253 87.293 1.00 54.69 165 ASP A CA 1
ATOM 1326 C C . ASP A 1 165 ? 2.762 -9.671 87.556 1.00 54.69 165 ASP A C 1
ATOM 1328 O O . ASP A 1 165 ? 3.475 -9.875 88.539 1.00 54.69 165 ASP A O 1
ATOM 1332 N N . PHE A 1 166 ? 2.499 -10.675 86.706 1.00 50.28 166 PHE A N 1
ATOM 1333 C CA . PHE A 1 166 ? 2.976 -12.059 86.926 1.00 50.28 166 PHE A CA 1
ATOM 1334 C C . PHE A 1 166 ? 3.795 -12.705 85.795 1.00 50.28 166 PHE A C 1
ATOM 1336 O O . PHE A 1 166 ? 4.220 -13.851 85.950 1.00 50.28 166 PHE A O 1
ATOM 1343 N N . ALA A 1 167 ? 4.090 -12.022 84.687 1.00 46.28 167 ALA A N 1
ATOM 1344 C CA . ALA A 1 167 ? 4.847 -12.628 83.585 1.00 46.28 167 ALA A CA 1
ATOM 1345 C C . ALA A 1 167 ? 6.287 -12.091 83.506 1.00 46.28 167 ALA A C 1
ATOM 1347 O O . ALA A 1 167 ? 6.553 -11.049 82.917 1.00 46.28 167 ALA A O 1
ATOM 1348 N N . ALA A 1 168 ? 7.242 -12.839 84.066 1.00 54.72 168 ALA A N 1
ATOM 1349 C CA . ALA A 1 168 ? 8.676 -12.530 84.020 1.00 54.72 168 ALA A CA 1
ATOM 1350 C C . ALA A 1 168 ? 9.348 -12.744 82.642 1.00 54.72 168 ALA A C 1
ATOM 1352 O O . ALA A 1 168 ? 10.570 -12.695 82.553 1.00 54.72 168 ALA A O 1
ATOM 1353 N N . GLU A 1 169 ? 8.598 -12.933 81.555 1.00 56.44 169 GLU A N 1
ATOM 1354 C CA . GLU A 1 169 ? 9.136 -12.974 80.191 1.00 56.44 169 GLU A CA 1
ATOM 1355 C C . GLU A 1 169 ? 8.130 -12.346 79.223 1.00 56.44 169 GLU A C 1
ATOM 1357 O O . GLU A 1 169 ? 6.973 -12.759 79.143 1.00 56.44 169 GLU A O 1
ATOM 1362 N N . THR A 1 170 ? 8.567 -11.332 78.475 1.00 53.53 170 THR A N 1
ATOM 1363 C CA . THR A 1 170 ? 7.748 -10.729 77.419 1.00 53.53 170 THR A CA 1
ATOM 1364 C C . THR A 1 170 ? 7.626 -11.720 76.257 1.00 53.53 170 THR A C 1
ATOM 1366 O O . THR A 1 170 ? 8.653 -12.163 75.730 1.00 53.53 170 THR A O 1
ATOM 1369 N N . PRO A 1 171 ? 6.412 -12.078 75.793 1.00 51.09 171 PRO A N 1
ATOM 1370 C CA . PRO A 1 171 ? 6.286 -12.866 74.583 1.00 51.09 171 PRO A CA 1
ATOM 1371 C C . PRO A 1 171 ? 6.762 -12.001 73.418 1.00 51.09 171 PRO A C 1
ATOM 1373 O O . PRO A 1 171 ? 6.145 -10.998 73.056 1.00 51.09 171 PRO A O 1
ATOM 1376 N N . ARG A 1 172 ? 7.901 -12.374 72.836 1.00 56.81 172 ARG A N 1
ATOM 1377 C CA . ARG A 1 172 ? 8.417 -11.749 71.621 1.00 56.81 172 ARG A CA 1
ATOM 1378 C C . ARG A 1 172 ? 7.389 -11.960 70.512 1.00 56.81 172 ARG A C 1
ATOM 1380 O O . ARG A 1 172 ? 7.100 -13.101 70.156 1.00 56.81 172 ARG A O 1
ATOM 1387 N N . ALA A 1 173 ? 6.846 -10.868 69.972 1.00 55.31 173 ALA A N 1
ATOM 1388 C CA . ALA A 1 173 ? 5.952 -10.933 68.823 1.00 55.31 173 ALA A CA 1
ATOM 1389 C C . ALA A 1 173 ? 6.628 -11.736 67.691 1.00 55.31 173 ALA A C 1
ATOM 1391 O O . ALA A 1 173 ? 7.809 -11.489 67.404 1.00 55.31 173 ALA A O 1
ATOM 1392 N N . PRO A 1 174 ? 5.936 -12.700 67.056 1.00 58.38 174 PRO A N 1
ATOM 1393 C CA . PRO A 1 174 ? 6.486 -13.378 65.892 1.00 58.38 174 PRO A CA 1
ATOM 1394 C C . PRO A 1 174 ? 6.797 -12.343 64.806 1.00 58.38 174 PRO A C 1
ATOM 1396 O O . PRO A 1 174 ? 6.070 -11.363 64.633 1.00 58.38 174 PRO A O 1
ATOM 1399 N N . SER A 1 175 ? 7.909 -12.536 64.093 1.00 54.22 175 SER A N 1
ATOM 1400 C CA . SER A 1 175 ? 8.351 -11.628 63.035 1.00 54.22 175 SER A CA 1
ATOM 1401 C C . SER A 1 175 ? 7.347 -11.642 61.881 1.00 54.22 175 SER A C 1
ATOM 1403 O O . SER A 1 175 ? 7.441 -12.458 60.964 1.00 54.22 175 SER A O 1
ATOM 1405 N N . HIS A 1 176 ? 6.366 -10.748 61.917 1.00 50.16 176 HIS A N 1
ATOM 1406 C CA . HIS A 1 176 ? 5.497 -1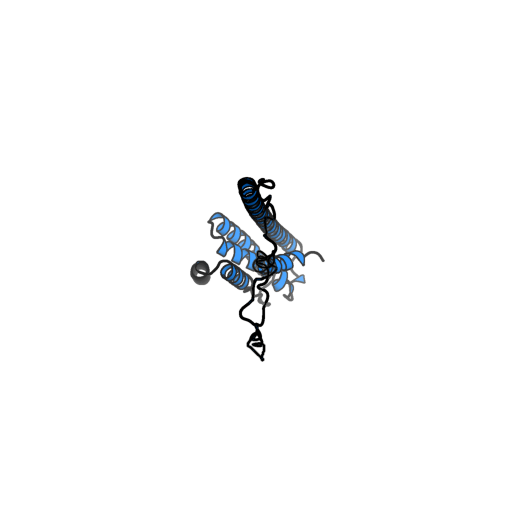0.517 60.778 1.00 50.16 176 HIS A CA 1
ATOM 1407 C C . HIS A 1 176 ? 6.261 -9.665 59.765 1.00 50.16 176 HIS A C 1
ATOM 1409 O O . HIS A 1 176 ? 6.462 -8.467 59.958 1.00 50.16 176 HIS A O 1
ATOM 1415 N N . HIS A 1 177 ? 6.720 -10.302 58.685 1.00 52.41 177 HIS A N 1
ATOM 1416 C CA . HIS A 1 177 ? 7.129 -9.588 57.483 1.00 52.41 177 HIS A CA 1
ATOM 1417 C C . HIS A 1 177 ? 5.904 -8.867 56.924 1.00 52.41 177 HIS A C 1
ATOM 1419 O O . HIS A 1 177 ? 5.012 -9.481 56.344 1.00 52.41 177 HIS A O 1
ATOM 1425 N N . TYR A 1 178 ? 5.845 -7.560 57.158 1.00 52.00 178 TYR A N 1
ATOM 1426 C CA . TYR A 1 178 ? 4.875 -6.692 56.518 1.00 52.00 178 TYR A CA 1
ATOM 1427 C C . TYR A 1 178 ? 5.399 -6.385 55.117 1.00 52.00 178 TYR A C 1
ATOM 1429 O O . TYR A 1 178 ? 6.348 -5.618 54.961 1.00 52.00 178 TYR A O 1
ATOM 1437 N N . GLU A 1 179 ? 4.818 -7.015 54.102 1.00 45.72 179 GLU A N 1
ATOM 1438 C CA . GLU A 1 179 ? 5.036 -6.610 52.719 1.00 45.72 179 GLU A CA 1
ATOM 1439 C C . GLU A 1 179 ? 3.915 -5.621 52.364 1.00 45.72 179 GLU A C 1
ATOM 1441 O O . GLU A 1 179 ? 2.743 -6.006 52.357 1.00 45.72 179 GLU A O 1
ATOM 1446 N N . PRO A 1 180 ? 4.213 -4.323 52.171 1.00 45.25 180 PRO A N 1
ATOM 1447 C CA . PRO A 1 180 ? 3.180 -3.351 51.855 1.00 45.25 180 PRO A CA 1
ATOM 1448 C C . PRO A 1 180 ? 2.553 -3.719 50.510 1.00 45.25 180 PRO A C 1
ATOM 1450 O O . PRO A 1 180 ? 3.239 -3.759 49.489 1.00 45.25 180 PRO A O 1
ATOM 1453 N N . THR A 1 181 ? 1.243 -3.970 50.493 1.00 57.19 181 THR A N 1
ATOM 1454 C CA . THR A 1 181 ? 0.506 -4.127 49.237 1.00 57.19 181 THR A CA 1
ATOM 1455 C C . THR A 1 181 ? 0.650 -2.838 48.427 1.00 57.19 181 THR A C 1
ATOM 1457 O O . THR A 1 181 ? 0.252 -1.776 48.921 1.00 57.19 181 THR A O 1
ATOM 1460 N N . PRO A 1 182 ? 1.226 -2.890 47.213 1.00 54.56 182 PRO A N 1
ATOM 1461 C CA . PRO A 1 182 ? 1.434 -1.696 46.412 1.00 54.56 182 PRO A CA 1
ATOM 1462 C C . PRO A 1 182 ? 0.086 -1.066 46.030 1.00 54.56 182 PRO A C 1
ATOM 1464 O O . PRO A 1 182 ? -0.905 -1.785 45.860 1.00 54.56 182 PRO A O 1
ATOM 1467 N N . PRO A 1 183 ? 0.022 0.270 45.880 1.00 54.16 183 PRO A N 1
ATOM 1468 C CA . PRO A 1 183 ? -1.198 0.940 45.455 1.00 54.16 183 PRO A CA 1
ATOM 1469 C C . PRO A 1 183 ? -1.656 0.396 44.096 1.00 54.16 183 PRO A C 1
ATOM 1471 O O . PRO A 1 183 ? -0.843 0.200 43.191 1.00 54.16 183 PRO A O 1
ATOM 1474 N N . LEU A 1 184 ? -2.969 0.182 43.949 1.00 53.06 184 LEU A N 1
ATOM 1475 C CA . LEU A 1 184 ? -3.635 -0.097 42.673 1.00 53.06 184 LEU A CA 1
ATOM 1476 C C . LEU A 1 184 ? -3.488 1.123 41.754 1.00 53.06 184 LEU A C 1
ATOM 1478 O O . LEU A 1 184 ? -4.374 1.966 41.644 1.00 53.06 184 LEU A O 1
ATOM 1482 N N . ILE A 1 185 ? -2.331 1.232 41.108 1.00 53.03 185 ILE A N 1
ATOM 1483 C CA . ILE A 1 185 ? -2.115 2.135 39.986 1.00 53.03 185 ILE A CA 1
ATOM 1484 C C . ILE A 1 185 ? -2.958 1.559 38.835 1.00 53.03 185 ILE A C 1
ATOM 1486 O O . ILE A 1 185 ? -2.688 0.431 38.409 1.00 53.03 185 ILE A O 1
ATOM 1490 N N . PRO A 1 186 ? -3.995 2.260 38.331 1.00 54.28 186 PRO A N 1
ATOM 1491 C CA . PRO A 1 186 ? -4.678 1.823 37.119 1.00 54.28 186 PRO A CA 1
ATOM 1492 C C . PRO A 1 186 ? -3.638 1.740 35.996 1.00 54.28 186 PRO A C 1
ATOM 1494 O O . PRO A 1 186 ? -2.748 2.592 35.955 1.00 54.28 186 PRO A O 1
ATOM 1497 N N . PRO A 1 187 ? -3.699 0.732 35.107 1.00 45.06 187 PRO A N 1
ATOM 1498 C CA . PRO A 1 187 ? -2.633 0.465 34.151 1.00 45.06 187 PRO A CA 1
ATOM 1499 C C . PRO A 1 187 ? -2.352 1.712 33.310 1.00 45.06 187 PRO A C 1
ATOM 1501 O O . PRO A 1 187 ? -3.101 2.071 32.402 1.00 45.06 187 PRO A O 1
ATOM 1504 N N . THR A 1 188 ? -1.246 2.379 33.625 1.00 48.38 188 THR A N 1
ATOM 1505 C CA . THR A 1 188 ? -0.719 3.501 32.869 1.00 48.38 188 THR A CA 1
ATOM 1506 C C . THR A 1 188 ? -0.280 2.975 31.512 1.00 48.38 188 THR A C 1
ATOM 1508 O O . THR A 1 188 ? 0.620 2.149 31.417 1.00 48.38 188 THR A O 1
ATOM 1511 N N . HIS A 1 189 ? -0.991 3.400 30.466 1.00 51.28 189 HIS A N 1
ATOM 1512 C CA . HIS A 1 189 ? -0.511 3.824 29.141 1.00 51.28 189 HIS A CA 1
ATOM 1513 C C . HIS A 1 189 ? 0.672 3.077 28.461 1.00 51.28 189 HIS A 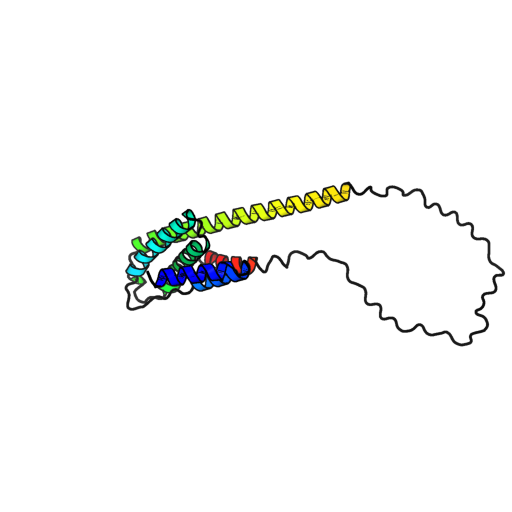C 1
ATOM 1515 O O . HIS A 1 189 ? 1.345 3.625 27.587 1.00 51.28 189 HIS A O 1
ATOM 1521 N N . LEU A 1 190 ? 0.940 1.821 28.817 1.00 42.59 190 LEU A N 1
ATOM 1522 C CA . LEU A 1 190 ? 2.008 0.995 28.244 1.00 42.59 190 LEU A CA 1
ATOM 1523 C C . LEU A 1 190 ? 1.456 -0.252 27.549 1.00 42.59 190 LEU A C 1
ATOM 1525 O O . LEU A 1 190 ? 2.057 -0.731 26.591 1.00 42.59 190 LEU A O 1
ATOM 1529 N N . HIS A 1 191 ? 0.270 -0.730 27.935 1.00 40.53 191 HIS A N 1
ATOM 1530 C CA . HIS A 1 191 ? -0.334 -1.915 27.314 1.00 40.53 191 HIS A CA 1
ATOM 1531 C C . HIS A 1 191 ? -0.981 -1.657 25.944 1.00 40.53 191 HIS A C 1
ATOM 1533 O O . HIS A 1 191 ? -1.127 -2.591 25.161 1.00 40.53 191 HIS A O 1
ATOM 1539 N N . MET A 1 192 ? -1.264 -0.399 25.589 1.00 38.47 192 MET A N 1
ATOM 1540 C CA . MET A 1 192 ? -1.698 -0.029 24.232 1.00 38.47 192 MET A CA 1
ATOM 1541 C C . MET A 1 192 ? -0.530 0.205 23.257 1.00 38.47 192 MET A C 1
ATOM 1543 O O . MET A 1 192 ? -0.759 0.478 22.083 1.00 38.47 192 MET A O 1
ATOM 1547 N N . ARG A 1 193 ? 0.736 0.057 23.684 1.00 41.50 193 ARG A N 1
ATOM 1548 C CA . ARG A 1 193 ? 1.882 0.190 22.763 1.00 41.50 193 ARG A CA 1
ATOM 1549 C C . ARG A 1 193 ? 2.186 -1.063 21.943 1.00 41.50 193 ARG A C 1
ATOM 1551 O O . ARG A 1 193 ? 2.760 -0.931 20.869 1.00 41.50 193 ARG A O 1
ATOM 1558 N N . ARG A 1 194 ? 1.746 -2.259 22.354 1.00 40.34 194 ARG A N 1
ATOM 1559 C CA . ARG A 1 194 ? 2.023 -3.488 21.578 1.00 40.34 194 ARG A CA 1
ATOM 1560 C C . ARG A 1 194 ? 1.226 -3.615 20.282 1.00 40.34 194 ARG A C 1
ATOM 1562 O O . ARG A 1 194 ? 1.689 -4.268 19.356 1.00 40.34 194 ARG A O 1
ATOM 1569 N N . LEU A 1 195 ? 0.059 -2.978 20.183 1.00 39.91 195 LEU A N 1
ATOM 1570 C CA . LEU A 1 195 ? -0.681 -2.910 18.916 1.00 39.91 195 LEU A CA 1
ATOM 1571 C C . LEU A 1 195 ? -0.161 -1.782 18.012 1.00 39.91 195 LEU A C 1
ATOM 1573 O O . LEU A 1 195 ? -0.283 -1.868 16.791 1.00 39.91 195 LEU A O 1
ATOM 1577 N N . HIS A 1 196 ? 0.501 -0.781 18.601 1.00 37.78 196 HIS A N 1
ATOM 1578 C CA . HIS A 1 196 ? 1.200 0.269 17.868 1.00 37.78 196 HIS A CA 1
ATOM 1579 C C . HIS A 1 196 ? 2.536 -0.187 17.278 1.00 37.78 196 HIS A C 1
ATOM 1581 O O . HIS A 1 196 ? 2.950 0.405 16.298 1.00 37.78 196 HIS A O 1
ATOM 1587 N N . GLU A 1 197 ? 3.206 -1.226 17.788 1.00 36.53 197 GLU A N 1
ATOM 1588 C CA . GLU A 1 197 ? 4.490 -1.692 17.223 1.00 36.53 197 GLU A CA 1
ATOM 1589 C C . GLU A 1 197 ? 4.354 -2.308 15.820 1.00 36.53 197 GLU A C 1
ATOM 1591 O O . GLU A 1 197 ? 5.236 -2.143 14.972 1.00 36.53 197 GLU A O 1
ATOM 1596 N N . ILE A 1 198 ? 3.223 -2.956 15.523 1.00 45.59 198 ILE A N 1
ATOM 1597 C CA . ILE A 1 198 ? 2.956 -3.488 14.177 1.00 45.59 198 ILE A CA 1
ATOM 1598 C C . ILE A 1 198 ? 2.599 -2.339 13.219 1.00 45.59 198 ILE A C 1
ATOM 1600 O O . ILE A 1 198 ? 3.096 -2.326 12.091 1.00 45.59 198 ILE A O 1
ATOM 1604 N N . SER A 1 199 ? 1.841 -1.334 13.688 1.00 44.94 199 SER A N 1
ATOM 1605 C CA . SER A 1 199 ? 1.608 -0.100 12.919 1.00 44.94 199 SER A CA 1
ATOM 1606 C C . SER A 1 199 ? 2.907 0.679 12.720 1.00 44.94 199 SER A C 1
ATOM 1608 O O . SER A 1 199 ? 3.187 1.107 11.612 1.00 44.94 199 SER A O 1
ATOM 1610 N N . LEU A 1 200 ? 3.779 0.766 13.733 1.00 42.62 200 LEU A N 1
ATOM 1611 C CA . LEU A 1 200 ? 5.060 1.470 13.656 1.00 42.62 200 LEU A CA 1
ATOM 1612 C C . LEU A 1 200 ? 6.034 0.807 12.693 1.00 42.62 200 LEU A C 1
ATOM 1614 O O . LEU A 1 200 ? 6.799 1.517 12.065 1.00 42.62 200 LEU A O 1
ATOM 1618 N N . THR A 1 201 ? 6.033 -0.517 12.543 1.00 49.75 201 THR A N 1
ATOM 1619 C CA . THR A 1 201 ? 6.931 -1.175 11.576 1.00 49.75 201 THR A CA 1
ATOM 1620 C C . THR A 1 201 ? 6.485 -0.877 10.141 1.00 49.75 201 THR A C 1
ATOM 1622 O O . THR A 1 201 ? 7.302 -0.577 9.272 1.00 49.75 201 THR A O 1
ATOM 1625 N N . VAL A 1 202 ? 5.171 -0.871 9.910 1.00 51.00 202 VAL A N 1
ATOM 1626 C CA . VAL A 1 202 ? 4.557 -0.469 8.640 1.00 51.00 202 VAL A CA 1
ATOM 1627 C C . VAL A 1 202 ? 4.759 1.041 8.396 1.00 51.00 202 VAL A C 1
ATOM 1629 O O . VAL A 1 202 ? 5.178 1.435 7.311 1.00 51.00 202 VAL A O 1
ATOM 1632 N N . LEU A 1 203 ? 4.607 1.882 9.422 1.00 48.28 203 LEU A N 1
ATOM 1633 C CA . LEU A 1 203 ? 4.828 3.334 9.412 1.00 48.28 203 LEU A CA 1
ATOM 1634 C C . LEU A 1 203 ? 6.310 3.716 9.269 1.00 48.28 203 LEU A C 1
ATOM 1636 O O . LEU A 1 203 ? 6.626 4.698 8.600 1.00 48.28 203 LEU A O 1
ATOM 1640 N N . MET A 1 204 ? 7.232 2.931 9.828 1.00 49.00 204 MET A N 1
ATOM 1641 C CA . MET A 1 204 ? 8.676 3.091 9.640 1.00 49.00 204 MET A CA 1
ATOM 1642 C C . MET A 1 204 ? 9.062 2.735 8.207 1.00 49.00 204 MET A C 1
ATOM 1644 O O . MET A 1 204 ? 9.850 3.460 7.608 1.00 49.00 204 MET A O 1
ATOM 1648 N N . MET A 1 205 ? 8.440 1.724 7.591 1.00 49.78 205 MET A N 1
ATOM 1649 C CA . MET A 1 205 ? 8.580 1.510 6.144 1.00 49.78 205 MET A CA 1
ATOM 1650 C C . MET A 1 205 ? 7.984 2.663 5.312 1.00 49.78 205 MET A C 1
ATOM 1652 O O . MET A 1 205 ? 8.466 2.921 4.209 1.00 49.78 205 MET A O 1
ATOM 1656 N N . PHE A 1 206 ? 6.998 3.401 5.838 1.00 46.59 206 PHE A N 1
ATOM 1657 C CA . PHE A 1 206 ? 6.426 4.593 5.198 1.00 46.59 206 PHE A CA 1
ATOM 1658 C C . PHE A 1 206 ? 7.240 5.888 5.394 1.00 46.59 206 PHE A C 1
ATOM 1660 O O . PHE A 1 206 ? 7.220 6.739 4.506 1.00 46.59 206 PHE A O 1
ATOM 1667 N N . HIS A 1 207 ? 7.995 6.039 6.487 1.00 39.19 207 HIS A N 1
ATOM 1668 C CA . HIS A 1 207 ? 8.799 7.241 6.777 1.00 39.19 207 HIS A CA 1
ATOM 1669 C C . HIS A 1 207 ? 10.221 7.226 6.186 1.00 39.19 207 HIS A C 1
ATOM 1671 O O . HIS A 1 207 ? 10.844 8.279 6.083 1.00 39.19 207 HIS A O 1
ATOM 1677 N N . ILE A 1 208 ? 10.734 6.080 5.722 1.00 42.09 208 ILE A N 1
ATOM 1678 C CA . ILE A 1 208 ? 12.090 5.976 5.132 1.00 42.09 208 ILE A CA 1
ATOM 1679 C C . ILE A 1 208 ? 12.162 6.555 3.692 1.00 42.09 208 ILE A C 1
ATOM 1681 O O . ILE A 1 208 ? 13.223 6.613 3.081 1.00 42.09 208 ILE A O 1
ATOM 1685 N N . GLY A 1 209 ? 11.053 7.056 3.134 1.00 37.97 209 GLY A N 1
ATOM 1686 C CA . GLY A 1 209 ? 10.994 7.646 1.787 1.00 37.97 209 GLY A CA 1
ATOM 1687 C C . GLY A 1 209 ? 11.403 9.123 1.660 1.00 37.97 209 GLY A C 1
ATOM 1688 O O . GLY A 1 209 ? 11.206 9.690 0.586 1.00 37.97 209 GLY A O 1
ATOM 1689 N N . HIS A 1 210 ? 11.923 9.752 2.718 1.00 38.53 210 HIS A N 1
ATOM 1690 C CA . HIS A 1 210 ? 12.481 11.108 2.679 1.00 38.53 210 HIS A CA 1
ATOM 1691 C C . HIS A 1 210 ? 14.005 11.054 2.846 1.00 38.53 210 HIS A C 1
ATOM 1693 O O . HIS A 1 210 ? 14.517 11.325 3.926 1.00 38.53 210 HIS A O 1
ATOM 1699 N N . LEU A 1 211 ? 14.702 10.669 1.772 1.00 32.69 211 LEU A N 1
ATOM 1700 C CA . LEU A 1 211 ? 16.118 10.942 1.485 1.00 32.69 211 LEU A CA 1
ATOM 1701 C C . LEU A 1 211 ? 16.354 10.764 -0.021 1.00 32.69 211 LEU A C 1
ATOM 1703 O O . LEU A 1 211 ? 15.936 9.715 -0.568 1.00 32.69 211 LEU A O 1
#

Foldseek 3Di:
DVVVVVVVVVLVVLVPDDPLVSLVVLLVLLLPDADDLVDALVVVLVVLVVLQVVLVVCVVVVVPSSSSSSLSVSLNCLLPHSVPHPCSVVDDPVSVVVSVVSNVVSLVVVVVVVVVVVVVVVVVVVVVVVVVVVVVVPPPPPPPPDPPPPDPPDPDPPDDDDPPPPDPDDPDDPDDPDDDDDDPDPDPDDVVVVSVVSVVVVVVSVPVPPD